Protein AF-A0A444ZIU8-F1 (afdb_monomer)

pLDDT: mean 75.97, std 24.03, range [26.02, 98.62]

Nearest PDB structures (foldseek):
  7ocp-assembly1_A  TM=2.274E-01  e=8.149E+00  Acinetobacter baumannii ATCC 19606 = CIP 70.34 = JCM 6841

Foldseek 3Di:
DDDDDDDDDPDDDDDDDDDDDDDDDDDDDPPPPPPPCVPQAEEEEDPDDCCQPLVLLQLQCVLVVHDDDPDSVPRDDDDDQQCPLVVVVVLLPDDVVRCVPPSHDYDPDCVSHQAYEYSGPQQSNVSRDQPSPDDDDDPRRDSLVSLVVSLVVLCPDPVCVVVQQQRYEDEPADLRRSVNPLVSNLNYAYAYCDCPNPDPSSDDPVRYHRDHGPVVDDPDPDDPPPPPDPDDDDDDDDPDDPDPDDDDPDDDD

InterPro domains:
  IPR004263 Exostosin-like [PTHR11062] (38-244)
  IPR040911 Exostosin, GT47 domain [PF03016] (39-242)

Mean predicted aligned error: 13.85 Å

Structure (mmCIF, N/CA/C/O backbone):
data_AF-A0A444ZIU8-F1
#
_entry.id   AF-A0A444ZIU8-F1
#
loop_
_atom_site.group_PDB
_atom_site.id
_atom_site.type_symbol
_atom_site.label_atom_id
_atom_site.label_alt_id
_atom_site.label_comp_id
_atom_site.label_asym_id
_atom_site.label_entity_id
_atom_site.label_seq_id
_atom_site.pdbx_PDB_ins_code
_atom_site.Cartn_x
_atom_site.Cartn_y
_atom_site.Cartn_z
_atom_site.occupancy
_atom_site.B_iso_or_equiv
_atom_site.auth_seq_id
_atom_site.auth_comp_id
_atom_site.auth_asym_id
_atom_site.auth_atom_id
_atom_site.pdbx_PDB_model_num
ATOM 1 N N . MET A 1 1 ? 34.656 -10.377 -18.517 1.00 26.02 1 MET A N 1
ATOM 2 C CA . MET A 1 1 ? 33.852 -11.591 -18.282 1.00 26.02 1 MET A CA 1
ATOM 3 C C . MET A 1 1 ? 33.003 -11.319 -17.054 1.00 26.02 1 MET A C 1
ATOM 5 O O . MET A 1 1 ? 33.577 -11.304 -15.974 1.00 26.02 1 MET A O 1
ATOM 9 N N . PRO A 1 2 ? 31.718 -10.965 -17.190 1.00 30.73 2 PRO A N 1
ATOM 10 C CA . PRO A 1 2 ? 30.805 -10.973 -16.061 1.00 30.73 2 PRO A CA 1
ATOM 11 C C . PRO A 1 2 ? 30.100 -12.334 -15.994 1.00 30.73 2 PRO A C 1
ATOM 13 O O . PRO A 1 2 ? 29.699 -12.886 -17.018 1.00 30.73 2 PRO A O 1
ATOM 16 N N . GLU A 1 3 ? 30.028 -12.883 -14.788 1.00 29.64 3 GLU A N 1
ATOM 17 C CA . GLU A 1 3 ? 29.371 -14.149 -14.477 1.00 29.64 3 GLU A CA 1
ATOM 18 C C . GLU A 1 3 ? 27.852 -13.967 -14.552 1.00 29.64 3 GLU A C 1
ATOM 20 O O . GLU A 1 3 ? 27.293 -13.016 -14.006 1.00 29.64 3 GLU A O 1
ATOM 25 N N . SER A 1 4 ? 27.197 -14.865 -15.283 1.00 28.56 4 SER A N 1
ATOM 26 C CA . SER A 1 4 ? 25.746 -14.948 -15.411 1.00 28.56 4 SER A CA 1
ATOM 27 C C . SER A 1 4 ? 25.172 -15.801 -14.279 1.00 28.56 4 SER A C 1
ATOM 29 O O . SER A 1 4 ? 25.361 -17.020 -14.278 1.00 28.56 4 SER A O 1
ATOM 31 N N . GLU A 1 5 ? 24.451 -15.193 -13.339 1.00 31.00 5 GLU A N 1
ATOM 32 C CA . GLU A 1 5 ? 23.566 -15.943 -12.444 1.00 31.00 5 GLU A CA 1
ATOM 33 C C . GLU A 1 5 ? 22.359 -16.444 -13.251 1.00 31.00 5 GLU A C 1
ATOM 35 O O . GLU A 1 5 ? 21.717 -15.687 -13.982 1.00 31.00 5 GLU A O 1
ATOM 40 N N . SER A 1 6 ? 22.100 -17.748 -13.167 1.00 28.88 6 SER A N 1
ATOM 41 C CA . SER A 1 6 ? 20.959 -18.412 -13.797 1.00 28.88 6 SER A CA 1
ATOM 42 C C . SER A 1 6 ? 19.873 -18.625 -12.745 1.00 28.88 6 SER A C 1
ATOM 44 O O . SER A 1 6 ? 20.093 -19.307 -11.748 1.00 28.88 6 SER A O 1
ATOM 46 N N . ASP A 1 7 ? 18.709 -18.015 -12.972 1.00 35.31 7 ASP A N 1
ATOM 47 C CA . ASP A 1 7 ? 17.505 -18.203 -12.163 1.00 35.31 7 ASP A CA 1
ATOM 48 C C . ASP A 1 7 ? 16.751 -19.444 -12.676 1.00 35.31 7 ASP A C 1
ATOM 50 O O . ASP A 1 7 ? 15.988 -19.361 -13.640 1.00 35.31 7 ASP A O 1
ATOM 54 N N . ASP A 1 8 ? 16.964 -20.602 -12.050 1.00 30.58 8 ASP A N 1
ATOM 55 C CA . ASP A 1 8 ? 16.133 -21.792 -12.270 1.00 30.58 8 ASP A CA 1
ATOM 56 C C . ASP A 1 8 ? 14.966 -21.776 -11.268 1.00 30.58 8 ASP A C 1
ATOM 58 O O . ASP A 1 8 ? 15.136 -22.041 -10.077 1.00 30.58 8 ASP A O 1
ATOM 62 N N . ASN A 1 9 ? 13.778 -21.378 -11.735 1.00 42.97 9 ASN A N 1
ATOM 63 C CA . ASN A 1 9 ? 12.563 -21.252 -10.924 1.00 42.97 9 ASN A CA 1
ATOM 64 C C . ASN A 1 9 ? 11.508 -22.281 -11.354 1.00 42.97 9 ASN A C 1
ATOM 66 O O . ASN A 1 9 ? 10.416 -21.933 -11.804 1.00 42.97 9 ASN A O 1
ATOM 70 N N . SER A 1 10 ? 11.851 -23.562 -11.238 1.00 31.72 10 SER A N 1
ATOM 71 C CA . SER A 1 10 ? 10.955 -24.679 -11.534 1.00 31.72 10 SER A CA 1
ATOM 72 C C . SER A 1 10 ? 10.685 -25.506 -10.270 1.00 31.72 10 SER A C 1
ATOM 74 O O . SER A 1 10 ? 11.307 -26.536 -10.032 1.00 31.72 10 SER A O 1
ATOM 76 N N . GLY A 1 11 ? 9.749 -25.067 -9.413 1.00 31.70 11 GLY A N 1
ATOM 77 C CA . GLY A 1 11 ? 9.360 -25.923 -8.281 1.00 31.70 11 GLY A CA 1
ATOM 78 C C . GLY A 1 11 ? 8.483 -25.361 -7.166 1.00 31.70 11 GLY A C 1
ATOM 79 O O . GLY A 1 11 ? 8.639 -25.817 -6.039 1.00 31.70 11 GLY A O 1
ATOM 80 N N . PHE A 1 12 ? 7.576 -24.412 -7.412 1.00 35.22 12 PHE A N 1
ATOM 81 C CA . PHE A 1 12 ? 6.615 -24.001 -6.377 1.00 35.22 12 PHE A CA 1
ATOM 82 C C . PHE A 1 12 ? 5.176 -24.058 -6.899 1.00 35.22 12 PHE A C 1
ATOM 84 O O . PHE A 1 12 ? 4.697 -23.126 -7.537 1.00 35.22 12 PHE A O 1
ATOM 91 N N . ASP A 1 13 ? 4.500 -25.170 -6.608 1.00 31.38 13 ASP A N 1
ATOM 92 C CA . ASP A 1 13 ? 3.043 -25.304 -6.665 1.00 31.38 13 ASP A CA 1
ATOM 93 C C . ASP A 1 13 ? 2.516 -25.286 -5.222 1.00 31.38 13 ASP A C 1
ATOM 95 O O . ASP A 1 13 ? 2.975 -26.054 -4.377 1.00 31.38 13 ASP A O 1
ATOM 99 N N . MET A 1 14 ? 1.604 -24.362 -4.917 1.00 39.97 14 MET A N 1
ATOM 100 C CA . MET A 1 14 ? 1.000 -24.214 -3.591 1.00 39.97 14 MET A CA 1
ATOM 101 C C . MET A 1 14 ? -0.515 -24.063 -3.735 1.00 39.97 14 MET A C 1
ATOM 103 O O . MET A 1 14 ? -1.098 -23.011 -3.480 1.00 39.97 14 MET A O 1
ATOM 107 N N . THR A 1 15 ? -1.162 -25.140 -4.164 1.00 29.14 15 THR A N 1
ATOM 108 C CA . THR A 1 15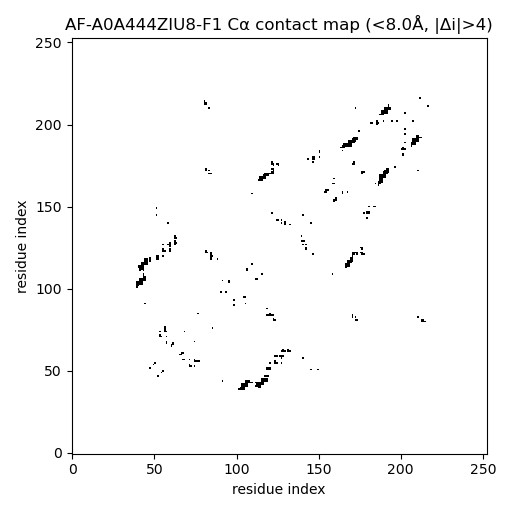 ? -2.612 -25.306 -4.060 1.00 29.14 15 THR A CA 1
ATOM 109 C C . THR A 1 15 ? -2.956 -25.889 -2.683 1.00 29.14 15 THR A C 1
ATOM 111 O O . THR A 1 15 ? -2.635 -27.032 -2.374 1.00 29.14 15 THR A O 1
ATOM 114 N N . VAL A 1 16 ? -3.600 -25.096 -1.819 1.00 35.09 16 VAL A N 1
ATOM 115 C CA . VAL A 1 16 ? -4.087 -25.528 -0.492 1.00 35.09 16 VAL A CA 1
ATOM 116 C C . VAL A 1 16 ? -5.612 -25.469 -0.448 1.00 35.09 16 VAL A C 1
ATOM 118 O O . VAL A 1 16 ? -6.205 -24.401 -0.590 1.00 35.09 16 VAL A O 1
ATOM 121 N N . ASN A 1 17 ? -6.237 -26.631 -0.244 1.00 26.39 17 ASN A N 1
ATOM 122 C CA . ASN A 1 17 ? -7.681 -26.794 -0.078 1.00 26.39 17 ASN A CA 1
ATOM 123 C C . ASN A 1 17 ? -8.044 -26.805 1.412 1.00 26.39 17 ASN A C 1
ATOM 125 O O . ASN A 1 17 ? -7.602 -27.683 2.152 1.00 26.39 17 ASN A O 1
ATOM 129 N N . PHE A 1 18 ? -8.903 -25.878 1.834 1.00 30.69 18 PHE A N 1
ATOM 130 C CA . PHE A 1 18 ? -9.521 -25.884 3.159 1.00 30.69 18 PHE A CA 1
ATOM 131 C C . PHE A 1 18 ? -10.947 -26.417 3.048 1.00 30.69 18 PHE A C 1
ATOM 133 O O . PHE A 1 18 ? -11.861 -25.692 2.667 1.00 30.69 18 PHE A O 1
ATOM 140 N N . ALA A 1 19 ? -11.150 -27.687 3.392 1.00 27.73 19 ALA A N 1
ATOM 141 C CA . ALA A 1 19 ? -12.490 -28.227 3.566 1.00 27.73 19 ALA A CA 1
ATOM 142 C C . ALA A 1 19 ? -12.584 -29.073 4.839 1.00 27.73 19 ALA A C 1
ATOM 144 O O . ALA A 1 19 ? -12.036 -30.166 4.915 1.00 27.73 19 ALA A O 1
ATOM 145 N N . SER A 1 20 ? -13.387 -28.545 5.768 1.00 31.62 20 SER A N 1
ATOM 146 C CA . SER A 1 20 ? -14.225 -29.259 6.737 1.00 31.62 20 SER A CA 1
ATOM 147 C C . SER A 1 20 ? -13.557 -30.043 7.874 1.00 31.62 20 SER A C 1
ATOM 149 O O . SER A 1 20 ? -13.028 -31.132 7.678 1.00 31.62 20 SER A O 1
ATOM 151 N N . ALA A 1 21 ? -13.786 -29.573 9.103 1.00 30.11 21 ALA A N 1
ATOM 152 C CA . ALA A 1 21 ? -14.198 -30.457 10.193 1.00 30.11 21 ALA A CA 1
ATOM 153 C C . ALA A 1 21 ? -14.987 -29.655 11.241 1.00 30.11 21 ALA A C 1
ATOM 155 O O . ALA A 1 21 ? -14.427 -28.853 11.985 1.00 30.11 21 ALA A O 1
ATOM 156 N N . SER A 1 22 ? -16.299 -29.870 11.295 1.00 38.00 22 SER A N 1
ATOM 157 C CA . SER A 1 22 ? -17.173 -29.419 12.377 1.00 38.00 22 SER A CA 1
ATOM 158 C C . SER A 1 22 ? -17.664 -30.636 13.163 1.00 38.00 22 SER A C 1
ATOM 160 O O . SER A 1 22 ? -18.273 -31.522 12.574 1.00 38.00 22 SER A O 1
ATOM 162 N N . GLN A 1 23 ? -17.416 -30.676 14.481 1.00 40.06 23 GLN A N 1
ATOM 163 C CA . GLN A 1 23 ? -18.309 -31.285 15.485 1.00 40.06 23 GLN A CA 1
ATOM 164 C C . GLN A 1 23 ? -17.853 -30.980 16.935 1.00 40.06 23 GLN A C 1
ATOM 166 O O . GLN A 1 23 ? -16.652 -30.826 17.162 1.00 40.06 23 GLN A O 1
ATOM 171 N N . PRO A 1 24 ? -18.782 -30.857 17.913 1.00 39.34 24 PRO A N 1
ATOM 172 C CA . PRO A 1 24 ? -18.505 -30.273 19.228 1.00 39.34 24 PRO A CA 1
ATOM 173 C C . PRO A 1 24 ? -18.320 -31.323 20.337 1.00 39.34 24 PRO A C 1
ATOM 175 O O . PRO A 1 24 ? -18.904 -32.404 20.283 1.00 39.34 24 PRO A O 1
ATOM 178 N N . CYS A 1 25 ? -17.576 -30.970 21.390 1.00 29.27 25 CYS A N 1
ATOM 179 C CA . CYS A 1 25 ? -17.522 -31.725 22.644 1.00 29.27 25 CYS A CA 1
ATOM 180 C C . CYS A 1 25 ? -17.736 -30.776 23.836 1.00 29.27 25 CYS A C 1
ATOM 182 O O . CYS A 1 25 ? -17.238 -29.650 23.835 1.00 29.27 25 CYS A O 1
ATOM 184 N N . SER A 1 26 ? -18.535 -31.224 24.803 1.00 41.50 26 SER A N 1
ATOM 185 C CA . SER A 1 26 ? -19.101 -30.464 25.920 1.00 41.50 26 SER A CA 1
ATOM 186 C C . SER A 1 26 ? -18.284 -30.557 27.220 1.00 41.50 26 SER A C 1
ATOM 188 O O . SER A 1 26 ? -17.600 -31.548 27.457 1.00 41.50 26 SER A O 1
ATOM 190 N N . ASP A 1 27 ? -18.485 -29.536 28.066 1.00 35.00 27 ASP A N 1
ATOM 191 C CA . ASP A 1 27 ? -18.199 -29.405 29.512 1.00 35.00 27 ASP A CA 1
ATOM 192 C C . ASP A 1 27 ? -16.929 -28.650 29.987 1.00 35.00 27 ASP A C 1
ATOM 194 O O . ASP A 1 27 ? -15.915 -29.205 30.394 1.00 35.00 27 ASP A O 1
ATOM 198 N N . ALA A 1 28 ? -17.101 -27.318 30.010 1.00 40.25 28 ALA A N 1
ATOM 199 C CA . ALA A 1 28 ? -16.932 -26.385 31.138 1.00 40.25 28 ALA A CA 1
ATOM 200 C C . ALA A 1 28 ? -15.560 -26.179 31.825 1.00 40.25 28 ALA A C 1
ATOM 202 O O . ALA A 1 28 ? -15.287 -26.680 32.914 1.00 40.25 28 ALA A O 1
ATOM 203 N N . ALA A 1 29 ? -14.835 -25.173 31.328 1.00 34.19 29 ALA A N 1
ATOM 204 C CA . ALA A 1 29 ? -14.357 -24.074 32.167 1.00 34.19 29 ALA A CA 1
ATOM 205 C C . ALA A 1 29 ? -14.799 -22.769 31.494 1.00 34.19 29 ALA A C 1
ATOM 207 O O . ALA A 1 29 ? -14.522 -22.570 30.314 1.00 34.19 29 ALA A O 1
ATOM 208 N N . ALA A 1 30 ? -15.526 -21.914 32.216 1.00 38.22 30 ALA A N 1
ATOM 209 C CA . ALA A 1 30 ? -16.029 -20.638 31.714 1.00 38.22 30 ALA A CA 1
ATOM 210 C C . ALA A 1 30 ? -14.872 -19.647 31.479 1.00 38.22 30 ALA A C 1
ATOM 212 O O . ALA A 1 30 ? -14.670 -18.693 32.224 1.00 38.22 30 ALA A O 1
ATOM 213 N N . ILE A 1 31 ? -14.103 -19.876 30.417 1.00 38.06 31 ILE A N 1
ATOM 214 C CA . ILE A 1 31 ? -13.587 -18.784 29.602 1.00 38.06 31 ILE A CA 1
ATOM 215 C C . ILE A 1 31 ? -14.848 -18.086 29.121 1.00 38.06 31 ILE A C 1
ATOM 217 O O . ILE A 1 31 ? -15.742 -18.766 28.621 1.00 38.06 31 ILE A O 1
ATOM 221 N N . ALA A 1 32 ? -14.966 -16.777 29.342 1.00 36.09 32 ALA A N 1
ATOM 222 C CA . ALA A 1 32 ? -16.024 -16.002 28.723 1.00 36.09 32 ALA A CA 1
ATOM 223 C C . ALA A 1 32 ? -15.987 -16.328 27.228 1.00 36.09 32 ALA A C 1
ATOM 225 O O . ALA A 1 32 ? -15.102 -15.870 26.504 1.00 36.09 32 ALA A O 1
ATOM 226 N N . THR A 1 33 ? -16.901 -17.191 26.794 1.00 34.78 33 THR A N 1
ATOM 227 C CA . THR A 1 33 ? -17.230 -17.368 25.400 1.00 34.78 33 THR A CA 1
ATOM 228 C C . THR A 1 33 ? -17.843 -16.034 25.055 1.00 34.78 33 THR A C 1
ATOM 230 O O . THR A 1 33 ? -19.033 -15.799 25.256 1.00 34.78 33 THR A O 1
ATOM 233 N N . ALA A 1 34 ? -16.996 -15.105 24.617 1.00 38.19 34 ALA A N 1
ATOM 234 C CA . ALA A 1 34 ? -17.458 -14.177 23.625 1.00 38.19 34 ALA A CA 1
ATOM 235 C C . ALA A 1 34 ? -18.131 -15.078 22.592 1.00 38.19 34 ALA A C 1
ATOM 237 O O . ALA A 1 34 ? -17.467 -15.919 21.982 1.00 38.19 34 ALA A O 1
ATOM 238 N N . ASP A 1 35 ? -19.451 -14.970 22.478 1.00 42.03 35 ASP A N 1
ATOM 239 C CA . ASP A 1 35 ? -20.148 -15.307 21.250 1.00 42.03 35 ASP A CA 1
ATOM 240 C C . ASP A 1 35 ? -19.547 -14.393 20.183 1.00 42.03 35 ASP A C 1
ATOM 242 O O . ASP A 1 35 ? -20.103 -13.374 19.790 1.00 42.03 35 ASP A O 1
ATOM 246 N N . SER A 1 36 ? -18.325 -14.700 19.766 1.00 44.84 36 SER A N 1
ATOM 247 C CA . SER A 1 36 ? -17.748 -14.134 18.585 1.00 44.84 36 SER A CA 1
ATOM 248 C C . SER A 1 36 ? -18.183 -15.078 17.480 1.00 44.84 36 SER A C 1
ATOM 250 O O . SER A 1 36 ? -17.402 -15.866 16.949 1.00 44.84 36 SER A O 1
ATOM 252 N N . SER A 1 37 ? -19.411 -14.882 17.012 1.00 45.28 37 SER A N 1
ATOM 253 C CA . SER A 1 37 ? -19.484 -14.576 15.591 1.00 45.28 37 SER A CA 1
ATOM 254 C C . SER A 1 37 ? -18.560 -13.369 15.378 1.00 45.28 37 SER A C 1
ATOM 256 O O . SER A 1 37 ? -19.017 -12.229 15.421 1.00 45.28 37 SER A O 1
ATOM 258 N N . SER A 1 38 ? -17.236 -13.582 15.319 1.00 56.69 38 SER A N 1
ATOM 259 C CA . SER A 1 38 ? -16.305 -12.516 14.986 1.00 56.69 38 SER A CA 1
ATOM 260 C C . SER A 1 38 ? -16.640 -12.220 13.541 1.00 56.69 38 SER A C 1
ATOM 262 O O . SER A 1 38 ? -16.236 -12.962 12.644 1.00 56.69 38 SER A O 1
ATOM 264 N N . SER A 1 39 ? -17.511 -11.238 13.329 1.00 79.25 39 SER A N 1
ATOM 265 C CA . SER A 1 39 ? -17.833 -10.775 11.996 1.00 79.25 39 SER A CA 1
ATOM 266 C C . SER A 1 39 ? -16.503 -10.444 11.340 1.00 79.25 39 SER A C 1
ATOM 268 O O . SER A 1 39 ? -15.707 -9.700 11.917 1.00 79.25 39 SER A O 1
ATOM 270 N N . ALA A 1 40 ? -16.229 -11.077 10.202 1.00 89.50 40 ALA A N 1
ATOM 271 C CA . ALA A 1 40 ? -15.030 -10.797 9.436 1.00 89.50 40 ALA A CA 1
ATOM 272 C C . ALA A 1 40 ? -14.936 -9.284 9.200 1.00 89.50 40 ALA A C 1
ATOM 274 O O . ALA A 1 40 ? -15.949 -8.636 8.923 1.00 89.50 40 ALA A O 1
ATOM 275 N N . ILE A 1 41 ? -13.733 -8.728 9.354 1.00 94.38 41 ILE A N 1
ATOM 276 C CA . ILE A 1 41 ? -13.529 -7.281 9.244 1.00 94.38 41 ILE A CA 1
ATOM 277 C C . ILE A 1 41 ? -13.864 -6.861 7.816 1.00 94.38 41 ILE A C 1
ATOM 279 O O . ILE A 1 41 ? -13.362 -7.456 6.856 1.00 94.38 41 ILE A O 1
ATOM 283 N N . LYS A 1 42 ? -14.697 -5.831 7.670 1.00 97.12 42 LYS A N 1
ATOM 284 C CA . LYS A 1 42 ? -15.069 -5.289 6.363 1.00 97.12 42 LYS A CA 1
ATOM 285 C C . LYS A 1 42 ? -13.959 -4.397 5.826 1.00 97.12 42 LYS A C 1
ATOM 287 O O . LYS A 1 42 ? -13.669 -3.337 6.380 1.00 97.12 42 LYS A O 1
ATOM 292 N N . VAL A 1 43 ? -13.347 -4.806 4.723 1.00 97.94 43 VAL A N 1
ATOM 293 C CA . VAL A 1 43 ? -12.240 -4.078 4.099 1.00 97.94 43 VAL A CA 1
ATOM 294 C C . VAL A 1 43 ? -12.635 -3.638 2.701 1.00 97.94 43 VAL A C 1
ATOM 296 O O . VAL A 1 43 ? -12.957 -4.467 1.851 1.00 97.94 43 VAL A O 1
ATOM 299 N N . TYR A 1 44 ? -12.558 -2.339 2.436 1.00 98.44 44 TYR A N 1
ATOM 300 C CA . TYR A 1 44 ? -12.628 -1.820 1.076 1.00 98.44 44 TYR A CA 1
ATOM 301 C C . TYR A 1 44 ? -11.224 -1.780 0.484 1.00 98.44 44 TYR A C 1
ATOM 303 O O . TYR A 1 44 ? -10.308 -1.217 1.079 1.00 98.44 44 TYR A O 1
ATOM 311 N N . MET A 1 45 ? -11.035 -2.374 -0.689 1.00 98.31 45 MET A N 1
ATOM 312 C CA . MET A 1 45 ? -9.790 -2.229 -1.441 1.00 98.31 45 MET A CA 1
ATOM 313 C C . MET A 1 45 ? -9.970 -1.123 -2.470 1.00 98.31 45 MET A C 1
ATOM 315 O O . MET A 1 45 ? -10.890 -1.197 -3.280 1.00 98.31 45 MET A O 1
ATOM 319 N N . TYR A 1 46 ? -9.088 -0.125 -2.463 1.00 98.25 46 TYR A N 1
ATOM 320 C CA . TYR A 1 46 ? -9.153 0.934 -3.464 1.00 98.25 46 TYR A CA 1
ATOM 321 C C . TYR A 1 46 ? -8.945 0.408 -4.883 1.00 98.25 46 TYR A C 1
ATOM 323 O O . TYR A 1 46 ? -7.981 -0.310 -5.157 1.00 98.25 46 TYR A O 1
ATOM 331 N N . ASP A 1 47 ? -9.773 0.901 -5.799 1.00 95.88 47 ASP A N 1
ATOM 332 C CA . ASP A 1 47 ? -9.546 0.821 -7.240 1.00 95.88 47 ASP A CA 1
ATOM 333 C C . ASP A 1 47 ? -8.499 1.869 -7.652 1.00 95.88 47 ASP A C 1
ATOM 335 O O . ASP A 1 47 ? -8.801 2.913 -8.234 1.00 95.88 47 ASP A O 1
ATOM 339 N N . LEU A 1 48 ? -7.245 1.619 -7.268 1.00 96.81 48 LEU A N 1
ATOM 340 C CA . LEU A 1 48 ? -6.122 2.487 -7.610 1.00 96.81 48 LEU A CA 1
ATOM 341 C C . LEU A 1 48 ? -5.897 2.529 -9.131 1.00 96.81 48 LEU A C 1
ATOM 343 O O . LEU A 1 48 ? -6.053 1.506 -9.805 1.00 96.81 48 LEU A O 1
ATOM 347 N N . PRO A 1 49 ? -5.424 3.664 -9.682 1.00 97.06 49 PRO A N 1
ATOM 348 C CA . PRO A 1 49 ? -4.899 3.705 -11.039 1.00 97.06 49 PRO A CA 1
ATOM 349 C C . PRO A 1 49 ? -3.888 2.580 -11.289 1.00 97.06 49 PRO A C 1
ATOM 351 O O . PRO A 1 49 ? -2.993 2.341 -10.476 1.00 97.06 49 PRO A O 1
ATOM 354 N N . ILE A 1 50 ? -3.994 1.917 -12.446 1.00 95.00 50 ILE A N 1
ATOM 355 C CA . ILE A 1 50 ? -3.217 0.704 -12.762 1.00 95.00 50 ILE A CA 1
ATOM 356 C C . ILE A 1 50 ? -1.697 0.899 -12.646 1.00 95.00 50 ILE A C 1
ATOM 358 O O . ILE A 1 50 ? -0.970 -0.063 -12.402 1.00 95.00 50 ILE A O 1
ATOM 362 N N . ARG A 1 51 ? -1.216 2.148 -12.747 1.00 95.00 51 ARG A N 1
ATOM 363 C CA . ARG A 1 51 ? 0.192 2.522 -12.543 1.00 95.00 51 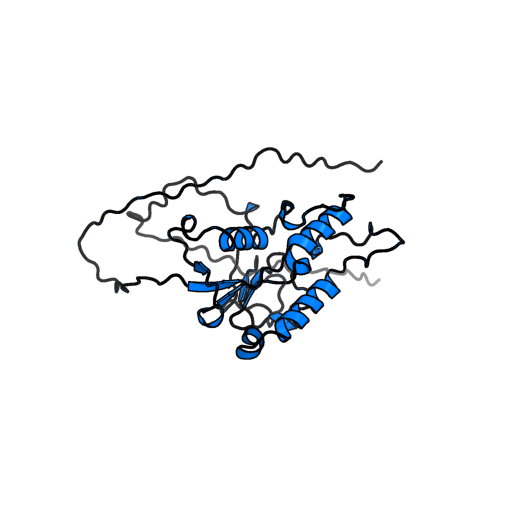ARG A CA 1
ATOM 364 C C . ARG A 1 51 ? 0.758 2.120 -11.175 1.00 95.00 51 ARG A C 1
ATOM 366 O O . ARG A 1 51 ? 1.964 1.951 -11.073 1.00 95.00 51 ARG A O 1
ATOM 373 N N . PHE A 1 52 ? -0.085 1.935 -10.157 1.00 97.25 52 PHE A N 1
ATOM 374 C CA . PHE A 1 52 ? 0.323 1.564 -8.794 1.00 97.25 52 PHE A CA 1
ATOM 375 C C . PHE A 1 52 ? 0.338 0.043 -8.542 1.00 97.25 52 PHE A C 1
ATOM 377 O O . PHE A 1 52 ? 0.860 -0.407 -7.523 1.00 97.25 52 PHE A O 1
ATOM 384 N N . THR A 1 53 ? -0.210 -0.753 -9.465 1.00 96.62 53 THR A N 1
ATOM 385 C CA . THR A 1 53 ? -0.235 -2.224 -9.399 1.00 96.62 53 THR A CA 1
ATOM 386 C C . THR A 1 53 ? 0.473 -2.820 -10.615 1.00 96.62 53 THR A C 1
ATOM 388 O O . THR A 1 53 ? 1.701 -2.848 -10.685 1.00 96.62 53 THR A O 1
ATOM 391 N N . TYR A 1 54 ? -0.280 -3.261 -11.623 1.00 95.75 54 TYR A N 1
ATOM 392 C CA . TYR A 1 54 ? 0.248 -3.909 -12.820 1.00 95.75 54 TYR A CA 1
ATOM 393 C C . TYR A 1 54 ? 1.182 -3.008 -13.636 1.00 95.75 54 TYR A C 1
ATOM 395 O O . TYR A 1 54 ? 2.083 -3.515 -14.298 1.00 95.75 54 TYR A O 1
ATOM 403 N N . GLY A 1 55 ? 1.037 -1.684 -13.550 1.00 94.56 55 GLY A N 1
ATOM 404 C CA . GLY A 1 55 ? 1.988 -0.743 -14.142 1.00 94.56 55 GLY A CA 1
ATOM 405 C C . GLY A 1 55 ? 3.388 -0.843 -13.530 1.00 94.56 55 GLY A C 1
ATOM 406 O O . GLY A 1 55 ? 4.370 -0.760 -14.261 1.00 94.56 55 GLY A O 1
ATOM 407 N N . VAL A 1 56 ? 3.498 -1.134 -12.228 1.00 94.88 56 VAL A N 1
ATOM 408 C CA . VAL A 1 56 ? 4.788 -1.410 -11.574 1.00 94.88 56 VAL A CA 1
ATOM 409 C C . VAL A 1 56 ? 5.384 -2.723 -12.089 1.00 94.88 56 VAL A C 1
ATOM 411 O O . VAL A 1 56 ? 6.583 -2.798 -12.358 1.00 94.88 56 VAL A O 1
ATOM 414 N N . ILE A 1 57 ? 4.552 -3.752 -12.300 1.00 94.69 57 ILE A N 1
ATOM 415 C CA . ILE A 1 57 ? 4.995 -5.025 -12.895 1.00 94.69 57 ILE A CA 1
ATOM 416 C C . ILE A 1 57 ? 5.518 -4.799 -14.320 1.00 94.69 57 ILE A C 1
ATOM 418 O O . ILE A 1 57 ? 6.593 -5.292 -14.668 1.00 94.69 57 ILE A O 1
ATOM 422 N N . ALA A 1 58 ? 4.797 -4.024 -15.131 1.00 92.81 58 ALA A N 1
ATOM 423 C CA . ALA A 1 58 ? 5.207 -3.685 -16.489 1.00 92.81 58 ALA A CA 1
ATOM 424 C C . ALA A 1 58 ? 6.516 -2.888 -16.507 1.00 92.81 58 ALA A C 1
ATOM 426 O O . ALA A 1 58 ? 7.437 -3.255 -17.233 1.00 92.81 58 ALA A O 1
ATOM 427 N N . ALA A 1 59 ? 6.644 -1.869 -15.651 1.00 91.75 59 ALA A N 1
ATOM 428 C CA . ALA A 1 59 ? 7.871 -1.091 -15.512 1.00 91.75 59 ALA A CA 1
ATOM 429 C C . ALA A 1 59 ? 9.056 -1.974 -15.092 1.00 91.75 59 ALA A C 1
ATOM 431 O O . ALA A 1 59 ? 10.150 -1.872 -15.653 1.00 91.75 59 ALA A O 1
ATOM 432 N N . ARG A 1 60 ? 8.838 -2.913 -14.159 1.00 91.31 60 ARG A N 1
ATOM 433 C CA . ARG A 1 60 ? 9.864 -3.880 -13.760 1.00 91.31 60 ARG A CA 1
ATOM 434 C C . ARG A 1 60 ? 10.267 -4.786 -14.920 1.00 91.31 60 ARG A C 1
ATOM 436 O O . ARG A 1 60 ? 11.465 -4.983 -15.120 1.00 91.31 60 ARG A O 1
ATOM 443 N N . SER A 1 61 ? 9.298 -5.314 -15.666 1.00 90.19 61 SER A N 1
ATOM 444 C CA . SER A 1 61 ? 9.534 -6.146 -16.852 1.00 90.19 61 SER A CA 1
ATOM 445 C C . SER A 1 61 ? 10.365 -5.394 -17.895 1.00 90.19 61 SER A C 1
ATOM 447 O O . SER A 1 61 ? 11.437 -5.861 -18.285 1.00 90.19 61 SER A O 1
ATOM 449 N N . ALA A 1 62 ? 9.944 -4.178 -18.251 1.00 89.00 62 ALA A N 1
ATOM 450 C CA . ALA A 1 62 ? 10.636 -3.313 -19.201 1.00 89.00 62 ALA A CA 1
ATOM 451 C C . ALA A 1 62 ? 12.076 -3.005 -18.759 1.00 89.00 62 ALA A C 1
ATOM 453 O O . ALA A 1 62 ? 13.006 -3.114 -19.554 1.00 89.00 62 ALA A O 1
ATOM 454 N N . SER A 1 63 ? 12.300 -2.744 -17.462 1.00 87.50 63 SER A N 1
ATOM 455 C CA . SER A 1 63 ? 13.645 -2.502 -16.909 1.00 87.50 63 SER A CA 1
ATOM 456 C C . SER A 1 63 ? 14.609 -3.694 -17.024 1.00 87.50 63 SER A C 1
ATOM 458 O O . SER A 1 63 ? 15.808 -3.537 -16.806 1.00 87.50 63 SER A O 1
ATOM 460 N N . ARG A 1 64 ? 14.096 -4.892 -17.340 1.00 87.31 64 ARG A N 1
ATOM 461 C CA . ARG A 1 64 ? 14.872 -6.119 -17.586 1.00 87.31 64 ARG A CA 1
ATOM 462 C C . ARG A 1 64 ? 14.903 -6.517 -19.069 1.00 87.31 64 ARG A C 1
ATOM 464 O O . ARG A 1 64 ? 15.272 -7.647 -19.374 1.00 87.31 64 ARG A O 1
ATOM 471 N N . GLY A 1 65 ? 14.500 -5.626 -19.978 1.00 84.56 65 GLY A N 1
ATOM 472 C CA . GLY A 1 65 ? 14.419 -5.907 -21.415 1.00 84.56 65 GLY A CA 1
ATOM 473 C C . GLY A 1 65 ? 13.160 -6.671 -21.840 1.00 84.56 65 GLY A C 1
ATOM 474 O O . GLY A 1 65 ? 13.128 -7.228 -22.935 1.00 84.56 65 GLY A O 1
ATOM 475 N N . GLY A 1 66 ? 12.132 -6.728 -20.987 1.00 82.94 66 GLY A N 1
ATOM 476 C CA . GLY A 1 66 ? 10.817 -7.250 -21.353 1.00 82.94 66 GLY A CA 1
ATOM 477 C C . GLY A 1 66 ? 10.093 -6.336 -22.347 1.00 82.94 66 GLY A C 1
ATOM 478 O O . GLY A 1 66 ? 10.265 -5.119 -22.321 1.00 82.94 66 GLY A O 1
ATOM 479 N N . GLY A 1 67 ? 9.283 -6.924 -23.230 1.00 77.75 67 GLY A N 1
ATOM 480 C CA . GLY A 1 67 ? 8.480 -6.174 -24.201 1.00 77.75 67 GLY A CA 1
ATOM 481 C C . GLY A 1 67 ? 7.244 -5.506 -23.590 1.00 77.75 67 GLY A C 1
ATOM 482 O O . GLY A 1 67 ? 6.863 -5.787 -22.451 1.00 77.75 67 GLY A O 1
ATOM 483 N N . THR A 1 68 ? 6.588 -4.653 -24.378 1.00 77.56 68 THR A N 1
ATOM 484 C CA . THR A 1 68 ? 5.315 -4.024 -24.008 1.00 77.56 68 THR A CA 1
ATOM 485 C C . THR A 1 68 ? 4.189 -5.063 -24.052 1.00 77.56 68 THR A C 1
ATOM 487 O O . THR A 1 68 ? 3.937 -5.636 -25.113 1.00 77.56 68 THR A O 1
ATOM 490 N N . PRO A 1 69 ? 3.510 -5.341 -22.931 1.00 80.38 69 PRO A N 1
ATOM 491 C CA . PRO A 1 69 ? 2.420 -6.309 -22.904 1.00 80.38 69 PRO A CA 1
ATOM 492 C C . PRO A 1 69 ? 1.156 -5.740 -23.562 1.00 80.38 69 PRO A C 1
ATOM 494 O O . PRO A 1 69 ? 0.827 -4.572 -23.373 1.00 80.38 69 PRO A O 1
ATOM 497 N N . GLU A 1 70 ? 0.404 -6.583 -24.275 1.00 82.00 70 GLU A N 1
ATOM 498 C CA . GLU A 1 70 ? -0.906 -6.208 -24.838 1.00 82.00 70 GLU A CA 1
ATOM 499 C C . GLU A 1 70 ? -1.959 -5.976 -23.744 1.00 82.00 70 GLU A C 1
ATOM 501 O O . GLU A 1 70 ? -2.822 -5.109 -23.869 1.00 82.00 70 GLU A O 1
ATOM 506 N N . ASN A 1 71 ? -1.874 -6.744 -22.652 1.00 89.31 71 ASN A N 1
ATOM 507 C CA . ASN A 1 71 ? -2.742 -6.619 -21.491 1.00 89.31 71 ASN A CA 1
ATOM 508 C C . ASN A 1 71 ? -1.906 -6.590 -20.202 1.00 89.31 71 ASN A C 1
ATOM 510 O O . ASN A 1 71 ? -1.172 -7.525 -19.885 1.00 89.31 71 ASN A O 1
ATOM 514 N N . LEU A 1 72 ? -2.030 -5.505 -19.439 1.00 87.12 72 LEU A N 1
ATOM 515 C CA . LEU A 1 72 ? -1.301 -5.330 -18.184 1.00 87.12 72 LEU A CA 1
ATOM 516 C C . LEU A 1 72 ? -1.776 -6.294 -17.090 1.00 87.12 72 LEU A C 1
ATOM 518 O O . LEU A 1 72 ? -0.957 -6.758 -16.302 1.00 87.12 72 LEU A O 1
ATOM 522 N N . THR A 1 73 ? -3.067 -6.635 -17.042 1.00 88.06 73 THR A N 1
ATOM 523 C CA . THR A 1 73 ? -3.622 -7.467 -15.961 1.00 88.06 73 THR A CA 1
ATOM 524 C C . THR A 1 73 ? -3.289 -8.951 -16.107 1.00 88.06 73 THR A C 1
ATOM 526 O O . THR A 1 73 ? -3.443 -9.704 -15.148 1.00 88.06 73 THR A O 1
ATOM 529 N N . SER A 1 74 ? -2.777 -9.375 -17.269 1.00 87.56 74 SER A N 1
ATOM 530 C CA . SER A 1 74 ? -2.245 -10.729 -17.469 1.00 87.56 74 SER A CA 1
ATOM 531 C C . SER A 1 74 ? -0.798 -10.896 -17.004 1.00 87.56 74 SER A C 1
ATOM 533 O O . SER A 1 74 ? -0.266 -12.004 -17.060 1.00 87.56 74 SER A O 1
ATOM 535 N N . LEU A 1 75 ? -0.128 -9.820 -16.578 1.00 88.31 75 LEU A N 1
ATOM 536 C CA . LEU A 1 75 ? 1.238 -9.916 -16.077 1.00 88.31 75 LEU A CA 1
ATOM 537 C C . LEU A 1 75 ? 1.279 -10.659 -14.740 1.00 88.31 75 LEU A C 1
ATOM 539 O O . LEU A 1 75 ? 0.515 -10.366 -13.820 1.00 88.31 75 LEU A O 1
ATOM 543 N N . SER A 1 76 ? 2.239 -11.574 -14.613 1.00 88.06 76 SER A N 1
ATOM 544 C CA . SER A 1 76 ? 2.553 -12.196 -13.331 1.00 88.06 76 SER A CA 1
ATOM 545 C C . SER A 1 76 ? 3.467 -11.292 -12.520 1.00 88.06 76 SER A C 1
ATOM 547 O O . SER A 1 76 ? 4.463 -10.769 -13.026 1.00 88.06 76 SER A O 1
ATOM 549 N N . TYR A 1 77 ? 3.172 -11.172 -11.231 1.00 90.12 77 TYR A N 1
ATOM 550 C CA . TYR A 1 77 ? 4.065 -10.517 -10.293 1.00 90.12 77 TYR A CA 1
ATOM 551 C C . TYR A 1 77 ? 5.390 -11.300 -10.197 1.00 90.12 77 TYR A C 1
ATOM 553 O O . TYR A 1 77 ? 5.363 -12.521 -10.007 1.00 90.12 77 TYR A O 1
ATOM 561 N N . PRO A 1 78 ? 6.554 -10.646 -10.352 1.00 89.25 78 PRO A N 1
ATOM 562 C CA . PRO A 1 78 ? 7.840 -11.330 -10.333 1.00 89.25 78 PRO A CA 1
ATOM 563 C C . PRO A 1 78 ? 8.195 -11.784 -8.913 1.00 89.25 78 PRO A C 1
ATOM 565 O O . PRO A 1 78 ? 8.022 -11.046 -7.945 1.00 89.25 78 PRO A O 1
ATOM 568 N N . GLY A 1 79 ? 8.727 -12.998 -8.783 1.00 83.31 79 GLY A N 1
ATOM 569 C CA . GLY A 1 79 ? 9.099 -13.554 -7.483 1.00 83.31 79 GLY A CA 1
ATOM 570 C C . GLY A 1 79 ? 10.218 -12.764 -6.793 1.00 83.31 79 GLY A C 1
ATOM 571 O O . GLY A 1 79 ? 11.264 -12.523 -7.393 1.00 83.31 79 GLY A O 1
ATOM 572 N N . HIS A 1 80 ? 10.020 -12.379 -5.526 1.00 83.19 80 HIS A N 1
ATOM 573 C CA . HIS A 1 80 ? 11.067 -11.841 -4.645 1.00 83.19 80 HIS A CA 1
ATOM 574 C C . HIS A 1 80 ? 10.708 -12.027 -3.157 1.00 83.19 80 HIS A C 1
ATOM 576 O O . HIS A 1 80 ? 9.669 -12.569 -2.798 1.00 83.19 80 HIS A O 1
ATOM 582 N N . GLN A 1 81 ? 11.570 -11.582 -2.240 1.00 82.06 81 GLN A N 1
ATOM 583 C CA . GLN A 1 81 ? 11.417 -11.858 -0.802 1.00 82.06 81 GLN A CA 1
ATOM 584 C C . GLN A 1 81 ? 10.260 -11.110 -0.105 1.00 82.06 81 GLN A C 1
ATOM 586 O O . GLN A 1 81 ? 9.938 -11.441 1.037 1.00 82.06 81 GLN A O 1
ATOM 591 N N . HIS A 1 82 ? 9.635 -10.135 -0.775 1.00 85.75 82 HIS A N 1
ATOM 592 C CA . HIS A 1 82 ? 8.664 -9.185 -0.213 1.00 85.75 82 HIS A CA 1
ATOM 593 C C . HIS A 1 82 ? 7.327 -9.197 -0.978 1.00 85.75 82 HIS A C 1
ATOM 595 O O . HIS A 1 82 ? 6.741 -8.158 -1.244 1.00 85.75 82 HIS A O 1
ATOM 601 N N . MET A 1 83 ? 6.834 -10.382 -1.342 1.00 89.00 83 MET A N 1
ATOM 602 C CA . MET A 1 83 ? 5.608 -10.561 -2.144 1.00 89.00 83 MET A CA 1
ATOM 603 C C . MET A 1 83 ? 4.293 -10.425 -1.353 1.00 89.00 83 MET A C 1
ATOM 605 O O . MET A 1 83 ? 3.237 -10.801 -1.855 1.00 89.00 83 MET A O 1
ATOM 609 N N . GLY A 1 84 ? 4.324 -9.924 -0.113 1.00 88.94 84 GLY A N 1
ATOM 610 C CA . GLY A 1 84 ? 3.119 -9.816 0.723 1.00 88.94 84 GLY A CA 1
ATOM 611 C C . GLY A 1 84 ? 2.007 -8.994 0.060 1.00 88.94 84 GLY A C 1
ATOM 612 O O . GLY A 1 84 ? 0.844 -9.382 0.111 1.00 88.94 84 GLY A O 1
ATOM 613 N N . GLU A 1 85 ? 2.382 -7.919 -0.638 1.00 92.75 85 GLU A N 1
ATOM 614 C CA . GLU A 1 85 ? 1.459 -7.066 -1.397 1.00 92.75 85 GLU A CA 1
ATOM 615 C C . GLU A 1 85 ? 0.746 -7.818 -2.524 1.00 92.75 85 GLU A C 1
ATOM 617 O O . GLU A 1 85 ? -0.452 -7.636 -2.719 1.00 92.75 85 GLU A O 1
ATOM 622 N N . TRP A 1 86 ? 1.450 -8.717 -3.215 1.00 93.44 86 TRP A N 1
ATOM 623 C CA . TRP A 1 86 ? 0.872 -9.524 -4.284 1.00 93.44 86 TRP A CA 1
ATOM 624 C C . TRP A 1 86 ? -0.149 -10.528 -3.759 1.00 93.44 86 TRP A C 1
ATOM 626 O O . TRP A 1 86 ? -1.245 -10.636 -4.302 1.00 93.44 86 TRP A O 1
ATOM 636 N N . PHE A 1 87 ? 0.185 -11.251 -2.688 1.00 91.50 87 PHE A N 1
ATOM 637 C CA . PHE A 1 87 ? -0.716 -12.259 -2.132 1.00 91.50 87 PHE A CA 1
ATOM 638 C C . PHE A 1 87 ? -1.970 -11.638 -1.514 1.00 91.50 87 PHE A C 1
ATOM 640 O O . PHE A 1 87 ? -3.058 -12.169 -1.714 1.00 91.50 87 PHE A O 1
ATOM 647 N N . LEU A 1 88 ? -1.842 -10.497 -0.827 1.00 92.81 88 LEU A N 1
ATOM 648 C CA . LEU A 1 88 ? -2.996 -9.746 -0.323 1.00 92.81 88 LEU A CA 1
ATOM 649 C C . LEU A 1 88 ? -3.865 -9.219 -1.464 1.00 92.81 88 LEU A C 1
ATOM 651 O O . LEU A 1 88 ? -5.086 -9.349 -1.416 1.00 92.81 88 LEU A O 1
ATOM 655 N N . PHE A 1 89 ? -3.244 -8.664 -2.507 1.00 95.38 89 PHE A N 1
ATOM 656 C CA . PHE A 1 89 ? -3.958 -8.201 -3.689 1.00 95.38 89 PHE A CA 1
ATOM 657 C C . PHE A 1 89 ? -4.709 -9.339 -4.390 1.00 95.38 89 PHE A C 1
ATOM 659 O O . PHE A 1 89 ? -5.884 -9.180 -4.718 1.00 95.38 89 PHE A O 1
ATOM 666 N N . LEU A 1 90 ? -4.072 -10.496 -4.590 1.00 93.44 90 LEU A N 1
ATOM 667 C CA . LEU A 1 90 ? -4.729 -11.668 -5.164 1.00 93.44 90 LEU A CA 1
ATOM 668 C C . LEU A 1 90 ? -5.885 -12.140 -4.289 1.00 93.44 90 LEU A C 1
ATOM 670 O O . LEU A 1 90 ? -6.989 -12.283 -4.803 1.00 93.44 90 LEU A O 1
ATOM 674 N N . ASP A 1 91 ? -5.658 -12.340 -2.988 1.00 93.12 91 ASP A N 1
ATOM 675 C CA . ASP A 1 91 ? -6.690 -12.816 -2.065 1.00 93.12 91 ASP A CA 1
ATOM 676 C C . ASP A 1 91 ? -7.910 -11.889 -2.052 1.00 93.12 91 ASP A C 1
ATOM 678 O O . ASP A 1 91 ? -9.038 -12.352 -2.200 1.00 93.12 91 ASP A O 1
ATOM 682 N N . MET A 1 92 ? -7.697 -10.571 -1.999 1.00 94.81 92 MET A N 1
ATOM 683 C CA . MET A 1 92 ? -8.781 -9.589 -2.051 1.00 94.81 92 MET A CA 1
ATOM 684 C C . MET A 1 92 ? -9.552 -9.603 -3.378 1.00 94.81 92 MET A C 1
ATOM 686 O O . MET A 1 92 ? -10.710 -9.191 -3.401 1.00 94.81 92 MET A O 1
ATOM 690 N N . ASN A 1 93 ? -8.961 -10.068 -4.480 1.00 94.00 93 ASN A N 1
ATOM 691 C CA . ASN A 1 93 ? -9.624 -10.183 -5.784 1.00 94.00 93 ASN A CA 1
ATOM 692 C C . ASN A 1 93 ? -10.252 -11.557 -6.055 1.00 94.00 93 ASN A C 1
ATOM 694 O O . ASN A 1 93 ? -10.909 -11.724 -7.084 1.00 94.00 93 ASN A O 1
ATOM 698 N N . ARG A 1 94 ? -10.091 -12.536 -5.160 1.00 92.75 94 ARG A N 1
ATOM 699 C CA . ARG A 1 94 ? -10.763 -13.833 -5.303 1.00 92.75 94 ARG A CA 1
ATOM 700 C C . ARG A 1 94 ? -12.269 -13.698 -5.046 1.00 92.75 94 ARG A C 1
ATOM 702 O O . ARG A 1 94 ? -12.664 -12.890 -4.201 1.00 92.75 94 ARG A O 1
ATOM 709 N N . PRO A 1 95 ? -13.110 -14.505 -5.721 1.00 91.56 95 PRO A N 1
ATOM 710 C CA . PRO A 1 95 ? -14.534 -14.587 -5.410 1.00 91.56 95 PRO A CA 1
ATOM 711 C C . PRO A 1 95 ? -14.761 -14.894 -3.927 1.00 91.56 95 PRO A C 1
ATOM 713 O O . PRO A 1 95 ? -14.041 -15.706 -3.347 1.00 91.56 95 PRO A O 1
ATOM 716 N N . GLU A 1 96 ? -15.784 -14.298 -3.309 1.00 87.56 96 GLU A N 1
ATOM 717 C CA . GLU A 1 96 ? -16.092 -14.557 -1.892 1.00 87.56 96 GLU A CA 1
ATOM 718 C C . GLU A 1 96 ? -16.376 -16.039 -1.611 1.00 87.56 96 GLU A C 1
ATOM 720 O O . GLU A 1 96 ? -16.025 -16.541 -0.544 1.00 87.56 96 GLU A O 1
ATOM 725 N N . SER A 1 97 ? -16.927 -16.764 -2.592 1.00 89.19 97 SER A N 1
ATOM 726 C CA . SER A 1 97 ? -17.135 -18.218 -2.527 1.00 89.19 97 SER A CA 1
ATOM 727 C C . SER A 1 97 ? -15.851 -19.011 -2.288 1.00 89.19 97 SER A C 1
ATOM 729 O O . SER A 1 97 ? -15.911 -20.112 -1.750 1.00 89.19 97 SER A O 1
ATOM 731 N N . ASP A 1 98 ? -14.702 -18.453 -2.667 1.00 90.38 98 ASP A N 1
ATOM 732 C CA . ASP A 1 98 ? -13.392 -19.097 -2.572 1.00 90.38 98 ASP A CA 1
ATOM 733 C C . ASP A 1 98 ? -12.621 -18.637 -1.323 1.00 90.38 98 ASP A C 1
ATOM 735 O O . ASP A 1 98 ? -11.514 -19.112 -1.062 1.00 90.38 98 ASP A O 1
ATOM 739 N N . ARG A 1 99 ? -13.202 -17.709 -0.548 1.00 88.44 99 ARG A N 1
ATOM 740 C CA . ARG A 1 99 ? -12.633 -17.097 0.665 1.00 88.44 99 ARG A CA 1
ATOM 741 C C . ARG A 1 99 ? -13.385 -17.538 1.927 1.00 88.44 99 ARG A C 1
ATOM 743 O O . ARG A 1 99 ? -13.544 -16.770 2.877 1.00 88.44 99 ARG A O 1
ATOM 750 N N . ILE A 1 100 ? -13.867 -18.783 1.945 1.00 85.69 100 ILE A N 1
ATOM 751 C CA . ILE A 1 100 ? -14.607 -19.360 3.077 1.00 85.69 100 ILE A CA 1
ATOM 752 C C . ILE A 1 100 ? -13.726 -19.341 4.331 1.00 85.69 100 ILE A C 1
ATOM 754 O O . ILE A 1 100 ? -12.609 -19.851 4.326 1.00 85.69 100 ILE A O 1
ATOM 758 N N . GLY A 1 101 ? -14.242 -18.761 5.417 1.00 85.25 101 GLY A N 1
ATOM 759 C CA . GLY A 1 101 ? -13.504 -18.634 6.676 1.00 85.25 101 GLY A CA 1
ATOM 760 C C . GLY A 1 101 ? -12.424 -17.549 6.670 1.00 85.25 101 GLY A C 1
ATOM 761 O O . GLY A 1 101 ? -11.640 -17.483 7.616 1.00 85.25 101 GLY A O 1
ATOM 762 N N . SER A 1 102 ? -12.373 -16.696 5.638 1.00 87.56 102 SER A N 1
ATOM 763 C CA . SER A 1 102 ? -11.493 -15.528 5.630 1.00 87.56 102 SER A CA 1
ATOM 764 C C . SER A 1 102 ? -11.788 -14.629 6.840 1.00 87.56 102 SER A C 1
ATOM 766 O O . SER A 1 102 ? -12.955 -14.324 7.102 1.00 87.56 102 SER A O 1
ATOM 768 N N . PRO A 1 103 ? -10.759 -14.145 7.560 1.00 89.56 103 PRO A N 1
ATOM 769 C CA . PRO A 1 103 ? -10.939 -13.187 8.654 1.00 89.56 103 PRO A CA 1
ATOM 770 C C . PRO A 1 103 ? -11.354 -11.790 8.157 1.00 89.56 103 PRO A C 1
ATOM 772 O O . PRO A 1 103 ? -11.644 -10.904 8.961 1.00 89.56 103 PRO A O 1
ATOM 775 N N . VAL A 1 104 ? -11.356 -11.588 6.836 1.00 93.00 104 VAL A N 1
ATOM 776 C CA . VAL A 1 104 ? -11.671 -10.335 6.152 1.00 93.00 104 VAL A CA 1
ATOM 777 C C . VAL A 1 104 ? -12.746 -10.573 5.096 1.00 93.00 104 VAL A C 1
ATOM 779 O O . VAL A 1 104 ? -12.619 -11.476 4.266 1.00 93.00 104 VAL A O 1
ATOM 782 N N . THR A 1 105 ? -13.750 -9.703 5.072 1.00 94.38 105 THR A N 1
ATOM 783 C CA . THR A 1 105 ? -14.735 -9.606 3.991 1.00 94.38 105 THR A CA 1
ATOM 784 C C . THR A 1 105 ? -14.404 -8.390 3.138 1.00 94.38 105 THR A C 1
ATOM 786 O O . THR A 1 105 ? -14.299 -7.278 3.658 1.00 94.38 105 THR A O 1
ATOM 789 N N . ARG A 1 106 ? -14.231 -8.576 1.823 1.00 95.62 106 ARG A N 1
ATOM 790 C CA . ARG A 1 106 ? -14.061 -7.435 0.917 1.00 95.62 106 ARG A CA 1
ATOM 791 C C . ARG A 1 106 ? -15.422 -6.802 0.666 1.00 95.62 106 ARG A C 1
ATOM 793 O O . ARG A 1 106 ? -16.290 -7.440 0.091 1.00 95.62 106 ARG A O 1
ATOM 800 N N . VAL A 1 107 ? -15.576 -5.535 1.026 1.00 96.50 107 VAL A N 1
ATOM 801 C CA . VAL A 1 107 ? -16.766 -4.758 0.667 1.00 96.50 107 VAL A CA 1
ATOM 802 C C . VAL A 1 107 ? -16.517 -3.951 -0.601 1.00 96.50 107 VAL A C 1
ATOM 804 O O . VAL A 1 107 ? -15.400 -3.495 -0.852 1.00 96.50 107 VAL A O 1
ATOM 807 N N . MET A 1 108 ? -17.569 -3.786 -1.403 1.00 96.31 108 MET A N 1
ATOM 808 C CA . MET A 1 108 ? -17.539 -2.975 -2.627 1.00 96.31 108 MET A CA 1
ATOM 809 C C . MET A 1 108 ? -18.064 -1.555 -2.402 1.00 96.31 108 MET A C 1
ATOM 811 O O . MET A 1 108 ? -17.758 -0.668 -3.192 1.00 96.31 108 MET A O 1
ATOM 815 N N . ASP A 1 109 ? -18.826 -1.328 -1.329 1.00 97.38 109 ASP A N 1
ATOM 816 C CA . ASP A 1 109 ? -19.206 0.011 -0.887 1.00 97.38 109 ASP A CA 1
ATOM 817 C C . ASP A 1 109 ? -18.209 0.496 0.181 1.00 97.38 109 ASP A C 1
ATOM 819 O O . ASP A 1 109 ? -18.107 -0.119 1.248 1.00 97.38 109 ASP A O 1
ATOM 823 N N . PRO A 1 110 ? -17.456 1.581 -0.070 1.00 97.25 110 PRO A N 1
ATOM 824 C CA . PRO A 1 110 ? -16.534 2.127 0.917 1.00 97.25 110 PRO A CA 1
ATOM 825 C C . PRO A 1 110 ? -17.221 2.693 2.174 1.00 97.25 110 PRO A C 1
ATOM 827 O O . PRO A 1 110 ? -16.551 2.841 3.194 1.00 97.25 110 PRO A O 1
ATOM 830 N N . GLU A 1 111 ? -18.528 2.986 2.156 1.00 97.50 111 GLU A N 1
ATOM 831 C CA . GLU A 1 111 ? -19.267 3.382 3.370 1.00 97.50 111 GLU A CA 1
ATOM 832 C C . GLU A 1 111 ? -19.455 2.212 4.353 1.00 97.50 111 GLU A C 1
ATOM 834 O O . GLU A 1 111 ? -19.627 2.431 5.552 1.00 97.50 111 GLU A O 1
ATOM 839 N N . GLU A 1 112 ? -19.373 0.966 3.878 1.00 97.44 112 GLU A N 1
ATOM 840 C CA . GLU A 1 112 ? -19.429 -0.228 4.728 1.00 97.44 112 GLU A CA 1
ATOM 841 C C . GLU A 1 112 ? -18.070 -0.622 5.321 1.00 97.44 112 GLU A C 1
ATOM 843 O O . GLU A 1 112 ? -17.990 -1.565 6.111 1.00 97.44 112 GLU A O 1
ATOM 848 N N . ALA A 1 113 ? -16.997 0.054 4.913 1.00 97.75 113 ALA A N 1
ATOM 849 C CA . ALA A 1 113 ? -15.639 -0.340 5.239 1.00 97.75 113 ALA A CA 1
ATOM 850 C C . ALA A 1 113 ? -15.239 0.071 6.660 1.00 97.75 113 ALA A C 1
ATOM 852 O O . ALA A 1 113 ? -15.369 1.230 7.060 1.00 97.75 113 ALA A O 1
ATOM 853 N N . GLU A 1 114 ? -14.657 -0.877 7.389 1.00 97.56 114 GLU A N 1
ATOM 854 C CA . GLU A 1 114 ? -13.964 -0.626 8.653 1.00 97.56 114 GLU A CA 1
ATOM 855 C C . GLU A 1 114 ? -12.496 -0.253 8.414 1.00 97.56 114 GLU A C 1
ATOM 857 O O . GLU A 1 114 ? -11.928 0.541 9.161 1.00 97.56 114 GLU A O 1
ATOM 862 N N . LEU A 1 115 ? -11.891 -0.801 7.355 1.00 98.00 115 LEU A N 1
ATOM 863 C CA . LEU A 1 115 ? -10.529 -0.498 6.921 1.00 98.00 115 LEU A CA 1
ATOM 864 C C . LEU A 1 115 ? -10.450 -0.339 5.401 1.00 98.00 115 LEU A C 1
ATOM 866 O O . LEU A 1 115 ? -11.218 -0.936 4.645 1.00 98.00 115 LEU A O 1
ATOM 870 N N . PHE A 1 116 ? -9.451 0.418 4.958 1.00 98.62 116 PHE A N 1
ATOM 871 C CA . PHE A 1 116 ? -9.161 0.678 3.554 1.00 98.62 116 PHE A CA 1
ATOM 872 C C . PHE A 1 116 ? -7.818 0.065 3.171 1.00 98.62 116 PHE A C 1
ATOM 874 O O . PHE A 1 116 ? -6.764 0.538 3.589 1.00 98.62 116 PHE A O 1
ATOM 881 N N . TYR A 1 117 ? -7.823 -0.976 2.348 1.00 98.56 117 TYR A N 1
ATOM 882 C CA . TYR A 1 117 ? -6.590 -1.519 1.795 1.00 98.56 117 TYR A CA 1
ATOM 883 C C . TYR A 1 117 ? -6.133 -0.689 0.590 1.00 98.56 117 TYR A C 1
ATOM 885 O O . TYR A 1 117 ? -6.905 -0.454 -0.344 1.00 98.56 117 TYR A O 1
ATOM 893 N N . VAL A 1 118 ? -4.870 -0.254 0.611 1.00 98.56 118 VAL A N 1
ATOM 894 C CA . VAL A 1 118 ? -4.223 0.472 -0.489 1.00 98.56 118 VAL A CA 1
ATOM 895 C C . VAL A 1 118 ? -3.301 -0.501 -1.237 1.00 98.56 118 VAL A C 1
ATOM 897 O O . VAL A 1 118 ? -2.189 -0.763 -0.767 1.00 98.56 118 VAL A O 1
ATOM 900 N N . PRO A 1 119 ? -3.728 -1.061 -2.386 1.00 97.31 119 PRO A N 1
ATOM 901 C CA . PRO A 1 119 ? -2.967 -2.076 -3.112 1.00 97.31 119 PRO A CA 1
ATOM 902 C C . PRO A 1 119 ? -1.825 -1.460 -3.937 1.00 97.31 119 PRO A C 1
ATOM 904 O O . PRO A 1 119 ? -1.789 -1.597 -5.151 1.00 97.31 119 PRO A O 1
ATOM 907 N N . PHE A 1 120 ? -0.891 -0.746 -3.310 1.00 97.94 120 PHE A N 1
ATOM 908 C CA . PHE A 1 120 ? 0.318 -0.274 -3.990 1.00 97.94 120 PHE A CA 1
ATOM 909 C C . PHE A 1 120 ? 1.420 -1.334 -3.915 1.00 97.94 120 PHE A C 1
ATOM 911 O O . PHE A 1 120 ? 1.749 -1.802 -2.822 1.00 97.94 120 PHE A O 1
ATOM 918 N N . PHE A 1 121 ? 2.017 -1.684 -5.059 1.00 97.06 121 PHE A N 1
ATOM 919 C CA . PHE A 1 121 ? 3.150 -2.612 -5.127 1.00 97.06 121 PHE A CA 1
ATOM 920 C C . PHE A 1 121 ? 4.475 -1.931 -4.740 1.00 97.06 121 PHE A C 1
ATOM 922 O O . PHE A 1 121 ? 5.392 -1.789 -5.550 1.00 97.06 121 PHE A O 1
ATOM 929 N N . SER A 1 122 ? 4.547 -1.467 -3.489 1.00 95.06 122 SER A N 1
ATOM 930 C CA . SER A 1 122 ? 5.635 -0.647 -2.942 1.00 95.06 122 SER A CA 1
ATOM 931 C C . SER A 1 122 ? 6.961 -1.393 -2.799 1.00 95.06 122 SER A C 1
ATOM 933 O O . SER A 1 122 ? 8.033 -0.792 -2.790 1.00 95.06 122 SER A O 1
ATOM 935 N N . SER A 1 123 ? 6.907 -2.710 -2.620 1.00 92.94 123 SER A N 1
ATOM 936 C CA . SER A 1 123 ? 8.095 -3.547 -2.476 1.00 92.94 123 SER A CA 1
ATOM 937 C C . SER A 1 123 ? 8.702 -3.842 -3.842 1.00 92.94 123 SER A C 1
ATOM 939 O O . SER A 1 123 ? 9.926 -3.927 -3.969 1.00 92.94 123 SER A O 1
ATOM 941 N N . LEU A 1 124 ? 7.854 -3.986 -4.866 1.00 94.19 124 LEU A N 1
ATOM 942 C CA . LEU A 1 124 ? 8.284 -4.147 -6.250 1.00 94.19 124 LEU A CA 1
ATOM 943 C C . LEU A 1 124 ? 8.776 -2.840 -6.877 1.00 94.19 124 LEU A C 1
ATOM 945 O O . LEU A 1 124 ? 9.718 -2.868 -7.670 1.00 94.19 124 LEU A O 1
ATOM 949 N N . SER A 1 125 ? 8.150 -1.716 -6.532 1.00 93.25 125 SER A N 1
ATOM 950 C CA . SER A 1 125 ? 8.386 -0.400 -7.136 1.00 93.25 125 SER A CA 1
ATOM 951 C C . SER A 1 125 ? 9.859 0.020 -7.082 1.00 93.25 125 SER A C 1
ATOM 953 O O . SER A 1 125 ? 10.431 0.436 -8.089 1.00 93.25 125 SER A O 1
ATOM 955 N N . GLN A 1 126 ? 10.521 -0.230 -5.953 1.00 89.88 126 GLN A N 1
ATOM 956 C CA . GLN A 1 126 ? 11.949 0.046 -5.759 1.00 89.88 126 GLN A CA 1
ATOM 957 C C . GLN A 1 126 ? 12.895 -0.901 -6.521 1.00 89.88 126 GLN A C 1
ATOM 959 O O . GLN A 1 126 ? 14.086 -0.616 -6.643 1.00 89.88 126 GLN A O 1
ATOM 964 N N . LEU A 1 127 ? 12.400 -2.040 -7.023 1.00 90.06 127 LEU A N 1
ATOM 965 C CA . LEU A 1 127 ? 13.192 -2.990 -7.814 1.00 90.06 127 LEU A CA 1
ATOM 966 C C . LEU A 1 127 ? 13.236 -2.622 -9.302 1.00 90.06 127 LEU A C 1
ATOM 968 O O . LEU A 1 127 ? 13.948 -3.278 -10.068 1.00 90.06 127 LEU A O 1
ATOM 972 N N . VAL A 1 128 ? 12.477 -1.616 -9.741 1.00 88.69 128 VAL A N 1
ATOM 973 C CA . VAL A 1 128 ? 12.519 -1.130 -11.123 1.00 88.69 128 VAL A CA 1
ATOM 974 C C . VAL A 1 128 ? 13.862 -0.438 -11.366 1.00 88.69 128 VAL A C 1
ATOM 976 O O . VAL A 1 128 ? 14.219 0.520 -10.686 1.00 88.69 128 VAL A O 1
ATOM 979 N N . SER A 1 129 ? 14.638 -0.942 -12.330 1.00 77.88 129 SER A N 1
ATOM 980 C CA . SER A 1 129 ? 15.942 -0.356 -12.654 1.00 77.88 129 SER A CA 1
ATOM 981 C C . SER A 1 129 ? 15.771 0.891 -13.519 1.00 77.88 129 SER A C 1
ATOM 983 O O . SER A 1 129 ? 15.137 0.835 -14.572 1.00 77.88 129 SER A O 1
ATOM 985 N N . THR A 1 130 ? 16.382 1.997 -13.098 1.00 67.75 130 THR A N 1
ATOM 986 C CA . THR A 1 130 ? 16.385 3.271 -13.833 1.00 67.75 130 THR A CA 1
ATOM 987 C C . THR A 1 130 ? 17.514 3.365 -14.866 1.00 67.75 130 THR A C 1
ATOM 989 O O . THR A 1 130 ? 17.468 4.206 -15.755 1.00 67.75 130 THR A O 1
ATOM 992 N N . SER A 1 131 ? 18.535 2.500 -14.796 1.00 55.28 131 SER A N 1
ATOM 993 C CA . SER A 1 131 ? 19.748 2.602 -15.627 1.00 55.28 131 SER A CA 1
ATOM 994 C C . SER A 1 131 ? 19.631 1.975 -17.022 1.00 55.28 131 SER A C 1
ATOM 996 O O . SER A 1 131 ? 20.527 2.151 -17.844 1.00 55.28 131 SER A O 1
ATOM 998 N N . GLN A 1 132 ? 18.556 1.233 -17.292 1.00 51.50 132 GLN A N 1
ATOM 999 C CA . GLN A 1 132 ? 18.291 0.568 -18.578 1.00 51.50 132 GLN A CA 1
ATOM 1000 C C . GLN A 1 132 ? 17.238 1.309 -19.421 1.00 51.50 132 GLN A C 1
ATOM 1002 O O . GLN A 1 132 ? 16.882 0.852 -20.505 1.00 51.50 132 GLN A O 1
ATOM 1007 N N . GLN A 1 133 ? 16.720 2.439 -18.935 1.00 54.50 133 GLN A N 1
ATOM 1008 C CA . GLN A 1 133 ? 15.719 3.233 -19.642 1.00 54.50 133 GLN A CA 1
ATOM 1009 C C . GLN A 1 133 ? 16.426 4.080 -20.707 1.00 54.50 133 GLN A C 1
ATOM 1011 O O . GLN A 1 133 ? 17.115 5.047 -20.395 1.00 54.50 133 GLN A O 1
ATOM 1016 N N . GLY A 1 134 ? 16.341 3.628 -21.960 1.00 48.69 134 GLY A N 1
ATOM 1017 C CA . GLY A 1 134 ? 17.013 4.234 -23.107 1.00 48.69 134 GLY A CA 1
ATOM 1018 C C . GLY A 1 134 ? 16.587 5.679 -23.396 1.00 48.69 134 GLY A C 1
ATOM 1019 O O . GLY A 1 134 ? 15.498 6.116 -23.032 1.00 48.69 134 GLY A O 1
ATOM 1020 N N . ASP A 1 135 ? 17.476 6.395 -24.083 1.00 47.88 135 ASP A N 1
ATOM 1021 C CA . ASP A 1 135 ? 17.446 7.826 -24.425 1.00 47.88 135 ASP A CA 1
ATOM 1022 C C . ASP A 1 135 ? 16.361 8.221 -25.454 1.00 47.88 135 ASP A C 1
ATOM 1024 O O . ASP A 1 135 ? 16.644 8.814 -26.494 1.00 47.88 135 ASP A O 1
ATOM 1028 N N . GLY A 1 136 ? 15.093 7.879 -25.219 1.00 51.78 136 GLY A N 1
ATOM 1029 C CA . GLY A 1 136 ? 14.039 8.354 -26.111 1.00 51.78 136 GLY A CA 1
ATOM 1030 C C . GLY A 1 136 ? 12.658 7.742 -25.921 1.00 51.78 136 GLY A C 1
ATOM 1031 O O . GLY A 1 136 ? 12.412 6.617 -26.331 1.00 51.78 136 GLY A O 1
ATOM 1032 N N . SER A 1 137 ? 11.748 8.592 -25.440 1.00 49.56 137 SER A N 1
ATOM 1033 C CA . SER A 1 137 ? 10.312 8.651 -25.767 1.00 49.56 137 SER A CA 1
ATOM 1034 C C . SER A 1 137 ? 9.244 7.983 -24.891 1.00 49.56 137 SER A C 1
ATOM 1036 O O . SER A 1 137 ? 8.080 8.066 -25.266 1.00 49.56 137 SER A O 1
ATOM 1038 N N . GLU A 1 138 ? 9.542 7.481 -23.696 1.00 53.25 138 GLU A N 1
ATOM 1039 C CA . GLU A 1 138 ? 8.531 7.360 -22.627 1.00 53.25 138 GLU A CA 1
ATOM 1040 C C . GLU A 1 138 ? 9.134 7.857 -21.314 1.00 53.25 138 GLU A C 1
ATOM 1042 O O . GLU A 1 138 ? 10.337 7.713 -21.092 1.00 53.25 138 GLU A O 1
ATOM 1047 N N . ALA A 1 139 ? 8.331 8.514 -20.470 1.00 59.38 139 ALA A N 1
ATOM 1048 C CA . ALA A 1 139 ? 8.809 9.007 -19.183 1.00 59.38 139 ALA A CA 1
ATOM 1049 C C . ALA A 1 139 ? 9.407 7.835 -18.391 1.00 59.38 139 ALA A C 1
ATOM 1051 O O . ALA A 1 139 ? 8.708 6.880 -18.052 1.00 59.38 139 ALA A O 1
ATOM 1052 N N . ALA A 1 140 ? 10.714 7.908 -18.144 1.00 75.25 140 ALA A N 1
ATOM 1053 C CA . ALA A 1 140 ? 11.447 6.976 -17.306 1.00 75.25 140 ALA A CA 1
ATOM 1054 C C . ALA A 1 140 ? 10.688 6.763 -15.986 1.00 75.25 140 ALA A C 1
ATOM 1056 O O . ALA A 1 140 ? 10.366 7.731 -15.294 1.00 75.25 140 ALA A O 1
ATOM 1057 N N . TYR A 1 141 ? 10.370 5.508 -15.651 1.00 87.75 141 TYR A N 1
ATOM 1058 C CA . TYR A 1 141 ? 9.727 5.179 -14.379 1.00 87.75 141 TYR A CA 1
ATOM 1059 C C . TYR A 1 141 ? 10.573 5.721 -13.224 1.00 87.75 141 TYR A C 1
ATOM 1061 O O . TYR A 1 141 ? 11.755 5.389 -13.109 1.00 87.75 141 TYR A O 1
ATOM 1069 N N . SER A 1 142 ? 9.946 6.502 -12.349 1.00 92.31 142 SER A N 1
ATOM 1070 C CA . SER A 1 142 ? 10.545 6.999 -11.117 1.00 92.31 142 SER A CA 1
ATOM 1071 C C . SER A 1 142 ? 9.762 6.459 -9.927 1.00 92.31 142 SER A C 1
ATOM 1073 O O . SER A 1 142 ? 8.549 6.653 -9.824 1.00 92.31 142 SER A O 1
ATOM 1075 N N . ASP A 1 143 ? 10.461 5.761 -9.029 1.00 93.12 143 ASP A N 1
ATOM 1076 C CA . ASP A 1 143 ? 9.865 5.232 -7.800 1.00 93.12 143 ASP A CA 1
ATOM 1077 C C . ASP A 1 143 ? 9.420 6.364 -6.864 1.00 93.12 143 ASP A C 1
ATOM 1079 O O . ASP A 1 143 ? 8.325 6.310 -6.314 1.00 93.12 143 ASP A O 1
ATOM 1083 N N . GLU A 1 144 ? 10.224 7.423 -6.751 1.00 94.31 144 GLU A N 1
ATOM 1084 C CA . GLU A 1 144 ? 9.898 8.611 -5.957 1.00 94.31 144 GLU A CA 1
ATOM 1085 C C . GLU A 1 144 ? 8.629 9.300 -6.470 1.00 94.31 144 GLU A C 1
ATOM 1087 O O . GLU A 1 144 ? 7.678 9.459 -5.708 1.00 94.31 144 GLU A O 1
ATOM 1092 N N . GLU A 1 145 ? 8.560 9.610 -7.771 1.00 95.31 145 GLU A N 1
ATOM 1093 C CA . GLU A 1 145 ? 7.364 10.237 -8.359 1.00 95.31 145 GLU A CA 1
ATOM 1094 C C . GLU A 1 145 ? 6.145 9.318 -8.247 1.00 95.31 145 GLU A C 1
ATOM 1096 O O . GLU A 1 145 ? 5.051 9.784 -7.946 1.00 95.31 145 GLU A O 1
ATOM 1101 N N . THR A 1 146 ? 6.316 8.003 -8.411 1.00 96.06 146 THR A N 1
ATOM 1102 C CA . THR A 1 146 ? 5.208 7.053 -8.259 1.00 96.06 146 THR A CA 1
ATOM 1103 C C . THR A 1 146 ? 4.678 7.034 -6.825 1.00 96.06 146 THR A C 1
ATOM 1105 O O . THR A 1 146 ? 3.464 6.993 -6.621 1.00 96.06 146 THR A O 1
ATOM 1108 N N . GLN A 1 147 ? 5.555 7.096 -5.822 1.00 97.00 147 GLN A N 1
ATOM 1109 C CA . GLN A 1 147 ? 5.143 7.185 -4.423 1.00 97.00 147 GLN A CA 1
ATOM 1110 C C . GLN A 1 147 ? 4.444 8.518 -4.118 1.00 97.00 147 GLN A C 1
ATOM 1112 O O . GLN A 1 147 ? 3.416 8.529 -3.439 1.00 97.00 147 GLN A O 1
ATOM 1117 N N . GLU A 1 148 ? 4.960 9.636 -4.628 1.00 97.94 148 GLU A N 1
ATOM 1118 C CA . GLU A 1 148 ? 4.348 10.956 -4.452 1.00 97.94 148 GLU A CA 1
ATOM 1119 C C . GLU A 1 148 ? 2.968 11.045 -5.110 1.00 97.94 148 GLU A C 1
ATOM 1121 O O . GLU A 1 148 ? 2.013 11.472 -4.458 1.00 97.94 148 GLU A O 1
ATOM 1126 N N . ALA A 1 149 ? 2.838 10.552 -6.345 1.00 98.12 149 ALA A N 1
ATOM 1127 C CA . ALA A 1 149 ? 1.579 10.499 -7.081 1.00 98.12 149 ALA A CA 1
ATOM 1128 C C . ALA A 1 149 ? 0.529 9.620 -6.383 1.00 98.12 149 ALA A C 1
ATOM 1130 O O . ALA A 1 149 ? -0.665 9.918 -6.435 1.00 98.12 149 ALA A O 1
ATOM 1131 N N . LEU A 1 150 ? 0.948 8.544 -5.703 1.00 98.38 150 LEU A N 1
ATOM 1132 C CA . LEU A 1 150 ? 0.043 7.735 -4.883 1.00 98.38 150 LEU A CA 1
ATOM 1133 C C . LEU A 1 150 ? -0.546 8.566 -3.742 1.00 98.38 150 LEU A C 1
ATOM 1135 O O . LEU A 1 150 ? -1.751 8.504 -3.500 1.00 98.38 150 LEU A O 1
ATOM 1139 N N . VAL A 1 151 ? 0.288 9.330 -3.032 1.00 98.31 151 VAL A N 1
ATOM 1140 C CA . VAL A 1 151 ? -0.195 10.155 -1.920 1.00 98.31 151 VAL A CA 1
ATOM 1141 C C . VAL A 1 151 ? -1.078 11.290 -2.414 1.00 98.31 151 VAL A C 1
ATOM 1143 O O . VAL A 1 151 ? -2.135 11.499 -1.831 1.00 98.31 151 VAL A O 1
ATOM 1146 N N . GLU A 1 152 ? -0.715 11.960 -3.507 1.00 98.38 152 GLU A N 1
ATOM 1147 C CA . GLU A 1 152 ? -1.572 12.980 -4.122 1.00 98.38 152 GLU A CA 1
ATOM 1148 C C . GLU A 1 152 ? -2.952 12.404 -4.480 1.00 98.38 152 GLU A C 1
ATOM 1150 O O . GLU A 1 152 ? -3.990 12.987 -4.154 1.00 98.38 152 GLU A O 1
ATOM 1155 N N . TRP A 1 153 ? -2.983 11.207 -5.077 1.00 98.50 153 TRP A N 1
ATOM 1156 C CA . TRP A 1 153 ? -4.234 10.523 -5.390 1.00 98.50 153 TRP A CA 1
ATOM 1157 C C . TRP A 1 153 ? -5.051 10.203 -4.131 1.00 98.50 153 TRP A C 1
ATOM 1159 O O . TRP A 1 153 ? -6.266 10.421 -4.121 1.00 98.50 153 TRP A O 1
ATOM 1169 N N . LEU A 1 154 ? -4.403 9.708 -3.068 1.00 98.38 154 LEU A N 1
ATOM 1170 C CA . LEU A 1 154 ? -5.044 9.383 -1.789 1.00 98.38 154 LEU A CA 1
ATOM 1171 C C . LEU A 1 154 ? -5.601 10.626 -1.098 1.00 98.38 154 LEU A C 1
ATOM 1173 O O . LEU A 1 154 ? -6.732 10.600 -0.622 1.00 98.38 154 LEU A O 1
ATOM 1177 N N . GLU A 1 155 ? -4.850 11.724 -1.085 1.00 97.44 155 GLU A N 1
ATOM 1178 C CA . GLU A 1 155 ? -5.263 12.999 -0.496 1.00 97.44 155 GLU A CA 1
ATOM 1179 C C . GLU A 1 155 ? -6.511 13.573 -1.179 1.00 97.44 155 GLU A C 1
ATOM 1181 O O . GLU A 1 155 ? -7.310 14.243 -0.524 1.00 97.44 155 GLU A O 1
ATOM 1186 N N . GLY A 1 156 ? -6.757 13.232 -2.447 1.00 97.50 156 GLY A N 1
ATOM 1187 C CA . GLY A 1 156 ? -8.004 13.538 -3.153 1.00 97.50 156 GLY A CA 1
ATOM 1188 C C . GLY A 1 156 ? -9.226 12.712 -2.718 1.00 97.50 156 GLY A C 1
ATOM 1189 O O . GLY A 1 156 ? -10.353 13.070 -3.061 1.00 97.50 156 GLY A O 1
ATOM 1190 N N . GLN A 1 157 ? -9.051 11.622 -1.962 1.00 97.81 157 GLN A N 1
ATOM 1191 C CA . GLN A 1 157 ? -10.143 10.713 -1.599 1.00 97.81 157 GLN A CA 1
ATOM 1192 C C . GLN A 1 157 ? -10.875 11.154 -0.325 1.00 97.81 157 GLN A C 1
ATOM 1194 O O . GLN A 1 157 ? -10.266 11.356 0.728 1.00 97.81 157 GLN A O 1
ATOM 1199 N N . LYS A 1 158 ? -12.217 11.166 -0.371 1.00 97.81 158 LYS A N 1
ATOM 1200 C CA . LYS A 1 158 ? -13.097 11.460 0.784 1.00 97.81 158 LYS A CA 1
ATOM 1201 C C . LYS A 1 158 ? -12.711 10.657 2.035 1.00 97.81 158 LYS A C 1
ATOM 1203 O O . LYS A 1 158 ? -12.611 11.214 3.125 1.00 97.81 158 LYS A O 1
ATOM 1208 N N . TYR A 1 159 ? -12.500 9.349 1.881 1.00 97.69 159 TYR A N 1
ATOM 1209 C CA . TYR A 1 159 ? -12.239 8.442 3.004 1.00 97.69 159 TYR A CA 1
ATOM 1210 C C . TYR A 1 159 ? -10.842 8.608 3.603 1.00 97.69 159 TYR A C 1
ATOM 1212 O O . TYR A 1 159 ? -10.683 8.464 4.811 1.00 97.69 159 TYR A O 1
ATOM 1220 N N . TRP A 1 160 ? -9.852 9.001 2.796 1.00 98.25 160 TRP A N 1
ATOM 1221 C CA . TRP A 1 160 ? -8.541 9.392 3.310 1.00 98.25 160 TRP A CA 1
ATOM 1222 C C . TRP A 1 160 ? -8.648 10.654 4.167 1.00 98.25 160 TRP A C 1
ATOM 1224 O O . TRP A 1 160 ? -8.219 10.660 5.320 1.00 98.25 160 TRP A O 1
ATOM 1234 N N . GLN A 1 161 ? -9.290 11.700 3.635 1.00 97.75 161 GLN A N 1
ATOM 1235 C CA . GLN A 1 161 ? -9.457 12.983 4.325 1.00 97.75 161 GLN A CA 1
ATOM 1236 C C . GLN A 1 161 ? -10.245 12.846 5.636 1.00 97.75 161 GLN A C 1
ATOM 1238 O O . GLN A 1 161 ? -9.909 13.501 6.620 1.00 97.75 161 GLN A O 1
ATOM 1243 N N . ARG A 1 162 ? -11.253 11.960 5.675 1.00 96.81 162 ARG A N 1
ATOM 1244 C CA . ARG A 1 162 ? -12.090 11.699 6.861 1.00 96.81 162 ARG A CA 1
ATOM 1245 C C . ARG A 1 162 ? -11.262 11.365 8.101 1.00 96.81 162 ARG A C 1
ATOM 1247 O O . ARG A 1 162 ? -11.557 11.860 9.185 1.00 96.81 162 ARG A O 1
ATOM 1254 N N . ASN A 1 163 ? -10.253 10.513 7.940 1.00 95.69 163 ASN A N 1
ATOM 1255 C CA . ASN A 1 163 ? -9.518 9.921 9.056 1.00 95.69 163 ASN A CA 1
ATOM 1256 C C . ASN A 1 163 ? -8.010 10.187 9.023 1.00 95.69 163 ASN A C 1
ATOM 1258 O O . ASN A 1 163 ? -7.302 9.708 9.913 1.00 95.69 163 ASN A O 1
ATOM 1262 N N . GLY A 1 164 ? -7.524 10.957 8.046 1.00 96.19 164 GLY A N 1
ATOM 1263 C CA . GLY A 1 164 ? -6.103 11.249 7.859 1.00 96.19 164 GLY A CA 1
ATOM 1264 C C . GLY A 1 164 ? -5.274 9.986 7.623 1.00 96.19 164 GLY A C 1
ATOM 1265 O O . GLY A 1 164 ? -4.176 9.870 8.164 1.00 96.19 164 GLY A O 1
ATOM 1266 N N . GLY A 1 165 ? -5.843 9.009 6.913 1.00 96.56 165 GLY A N 1
ATOM 1267 C CA . GLY A 1 165 ? -5.193 7.737 6.599 1.00 96.56 165 GLY A CA 1
ATOM 1268 C C . GLY A 1 165 ? -5.142 6.705 7.733 1.00 96.56 165 GLY A C 1
ATOM 1269 O O . GLY A 1 165 ? -4.528 5.659 7.555 1.00 96.56 165 GLY A O 1
ATOM 1270 N N . ARG A 1 166 ? -5.721 6.962 8.915 1.00 97.56 166 ARG A N 1
ATOM 1271 C CA . ARG A 1 166 ? -5.577 6.075 10.096 1.00 97.56 166 ARG A CA 1
ATOM 1272 C C . ARG A 1 166 ? -6.250 4.710 9.952 1.00 97.56 166 ARG A C 1
ATOM 1274 O O . ARG A 1 166 ? -5.829 3.760 10.600 1.00 97.56 166 ARG A O 1
ATOM 1281 N N . ASP A 1 167 ? -7.285 4.630 9.128 1.00 98.06 167 ASP A N 1
ATOM 1282 C CA . ASP A 1 167 ? -8.006 3.411 8.760 1.00 98.06 167 ASP A CA 1
ATOM 1283 C C . ASP A 1 167 ? -7.455 2.766 7.476 1.00 98.06 167 ASP A C 1
ATOM 1285 O O . ASP A 1 167 ? -8.017 1.787 6.985 1.00 98.06 167 ASP A O 1
ATOM 1289 N N . HIS A 1 168 ? -6.337 3.270 6.944 1.00 98.56 168 HIS A N 1
ATOM 1290 C CA . HIS A 1 168 ? -5.709 2.743 5.736 1.00 98.56 168 HIS A CA 1
ATOM 1291 C C . HIS A 1 168 ? -4.626 1.729 6.072 1.00 98.56 168 HIS A C 1
ATOM 1293 O O . HIS A 1 168 ? -3.885 1.887 7.041 1.00 98.56 168 HIS A O 1
ATOM 1299 N N . VAL A 1 169 ? -4.517 0.695 5.245 1.00 98.31 169 VAL A N 1
ATOM 1300 C CA . VAL A 1 169 ? -3.549 -0.391 5.388 1.00 98.31 169 VAL A CA 1
ATOM 1301 C C . VAL A 1 169 ? -2.609 -0.383 4.188 1.00 98.31 169 VAL A C 1
ATOM 1303 O O . VAL A 1 169 ? -3.054 -0.519 3.046 1.00 98.31 169 VAL A O 1
ATOM 1306 N N . PHE A 1 170 ? -1.308 -0.271 4.454 1.00 97.69 170 PHE A N 1
ATOM 1307 C CA . PHE A 1 170 ? -0.255 -0.307 3.439 1.00 97.69 170 PHE A CA 1
ATOM 1308 C C . PHE A 1 170 ? 0.663 -1.500 3.637 1.00 97.69 170 PHE A C 1
ATOM 1310 O O . PHE A 1 170 ? 1.037 -1.832 4.762 1.00 97.69 170 PHE A O 1
ATOM 1317 N N . THR A 1 171 ? 1.119 -2.090 2.533 1.00 95.06 171 THR A N 1
ATOM 1318 C CA . THR A 1 171 ? 2.262 -3.004 2.588 1.00 95.06 171 THR A CA 1
ATOM 1319 C C . THR A 1 171 ? 3.556 -2.200 2.526 1.00 95.06 171 THR A C 1
ATOM 1321 O O . THR A 1 171 ? 3.786 -1.467 1.568 1.00 95.06 171 THR A O 1
ATOM 1324 N N . ALA A 1 172 ? 4.383 -2.328 3.560 1.00 93.31 172 ALA A N 1
ATOM 1325 C CA . ALA A 1 172 ? 5.692 -1.697 3.714 1.00 93.31 172 ALA A CA 1
ATOM 1326 C C . ALA A 1 172 ? 6.735 -2.772 4.068 1.00 93.31 172 ALA A C 1
ATOM 1328 O O . ALA A 1 172 ? 7.457 -2.691 5.067 1.00 93.31 172 ALA A O 1
ATOM 1329 N N . ALA A 1 173 ? 6.722 -3.858 3.292 1.00 86.00 173 ALA A N 1
ATOM 1330 C CA . ALA A 1 173 ? 7.500 -5.047 3.591 1.00 86.00 173 ALA A CA 1
ATOM 1331 C C . ALA A 1 173 ? 8.980 -4.864 3.232 1.00 86.00 173 ALA A C 1
ATOM 1333 O O . ALA A 1 173 ? 9.838 -5.383 3.946 1.00 86.00 173 ALA A O 1
ATOM 1334 N N . ASP A 1 174 ? 9.296 -4.147 2.154 1.00 86.81 174 ASP A N 1
ATOM 1335 C CA . ASP A 1 174 ? 10.678 -3.852 1.796 1.00 86.81 174 ASP A CA 1
ATOM 1336 C C . ASP A 1 174 ? 11.222 -2.647 2.593 1.00 86.81 174 ASP A C 1
ATOM 1338 O O . ASP A 1 174 ? 10.506 -1.681 2.852 1.00 86.81 174 ASP A O 1
ATOM 1342 N N . PRO A 1 175 ? 12.509 -2.660 2.974 1.00 76.88 175 PRO A N 1
ATOM 1343 C CA . PRO A 1 175 ? 13.246 -1.506 3.496 1.00 76.88 175 PRO A CA 1
ATOM 1344 C C . PRO A 1 175 ? 13.007 -0.143 2.847 1.00 76.88 175 PRO A C 1
ATOM 1346 O O . PRO A 1 175 ? 13.113 0.867 3.542 1.00 76.88 175 PRO A O 1
ATOM 1349 N N . LYS A 1 176 ? 12.798 -0.116 1.530 1.00 86.44 176 LYS A N 1
ATOM 1350 C CA . LYS A 1 176 ? 12.598 1.094 0.731 1.00 86.44 176 LYS A CA 1
ATOM 1351 C C . LYS A 1 176 ? 11.146 1.282 0.295 1.00 86.44 176 LYS A C 1
ATOM 1353 O O . LYS A 1 176 ? 10.844 2.296 -0.331 1.00 86.44 176 LYS A O 1
ATOM 1358 N N . SER A 1 177 ? 10.248 0.358 0.647 1.00 90.56 177 SER A N 1
ATOM 1359 C CA . SER A 1 177 ? 8.814 0.544 0.441 1.00 90.56 177 SER A CA 1
ATOM 1360 C C . SER A 1 177 ? 8.372 1.857 1.077 1.00 90.56 177 SER A C 1
ATOM 1362 O O . SER A 1 177 ? 8.592 2.073 2.271 1.00 90.56 177 SER A O 1
ATOM 1364 N N . LEU A 1 178 ? 7.720 2.714 0.288 1.00 94.81 178 LEU A N 1
ATOM 1365 C CA . LEU A 1 178 ? 7.168 3.996 0.743 1.00 94.81 178 LEU A CA 1
ATOM 1366 C C . LEU A 1 178 ? 8.223 4.969 1.303 1.00 94.81 178 LEU A C 1
ATOM 1368 O O . LEU A 1 178 ? 7.866 5.896 2.025 1.00 94.81 178 LEU A O 1
ATOM 1372 N N . LEU A 1 179 ? 9.512 4.783 0.995 1.00 93.25 179 LEU A N 1
ATOM 1373 C CA . LEU A 1 179 ? 10.611 5.582 1.547 1.00 93.25 179 LEU A CA 1
ATOM 1374 C C . LEU A 1 179 ? 10.397 7.098 1.406 1.00 93.25 179 LEU A C 1
ATOM 1376 O O . LEU A 1 179 ? 10.614 7.831 2.371 1.00 93.25 179 LEU A O 1
ATOM 1380 N N . HIS A 1 180 ? 9.962 7.555 0.232 1.00 95.31 180 HIS A N 1
ATOM 1381 C CA . HIS A 1 180 ? 9.833 8.980 -0.097 1.00 95.31 180 HIS A CA 1
ATOM 1382 C C . HIS A 1 180 ? 8.593 9.617 0.537 1.00 95.31 180 HIS A C 1
ATOM 1384 O O . HIS A 1 180 ? 8.538 10.825 0.754 1.00 9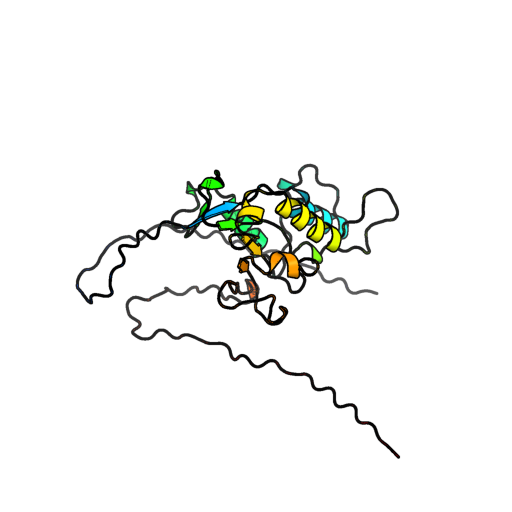5.31 180 HIS A O 1
ATOM 1390 N N . VAL A 1 181 ? 7.605 8.796 0.895 1.00 96.94 181 VAL A N 1
ATOM 1391 C CA . VAL A 1 181 ? 6.308 9.257 1.402 1.00 96.94 181 VAL A CA 1
ATOM 1392 C C . VAL A 1 181 ? 5.971 8.749 2.798 1.00 96.94 181 VAL A C 1
ATOM 1394 O O . VAL A 1 181 ? 4.881 9.022 3.300 1.00 96.94 181 VAL A O 1
ATOM 1397 N N . MET A 1 182 ? 6.904 8.063 3.465 1.00 96.00 182 MET A N 1
ATOM 1398 C CA . MET A 1 182 ? 6.685 7.432 4.768 1.00 96.00 182 MET A CA 1
ATOM 1399 C C . MET A 1 182 ? 6.128 8.425 5.791 1.00 96.00 182 MET A C 1
ATOM 1401 O O . MET A 1 182 ? 5.193 8.107 6.517 1.00 96.00 182 MET A O 1
ATOM 1405 N N . ASP A 1 183 ? 6.637 9.660 5.817 1.00 96.75 183 ASP A N 1
ATOM 1406 C CA . ASP A 1 183 ? 6.155 10.684 6.751 1.00 96.75 183 ASP A CA 1
ATOM 1407 C C . ASP A 1 183 ? 4.710 11.140 6.487 1.00 96.75 183 ASP A C 1
ATOM 1409 O O . ASP A 1 183 ? 4.051 11.597 7.423 1.00 96.75 183 ASP A O 1
ATOM 1413 N N . LYS A 1 184 ? 4.198 10.974 5.260 1.00 97.62 184 LYS A N 1
ATOM 1414 C CA . LYS A 1 184 ? 2.806 11.276 4.894 1.00 97.62 184 LYS A CA 1
ATOM 1415 C C . LYS A 1 184 ? 1.855 10.125 5.241 1.00 97.62 184 LYS A C 1
ATOM 1417 O O . LYS A 1 184 ? 0.716 10.371 5.626 1.00 97.62 184 LYS A O 1
ATOM 1422 N N . VAL A 1 185 ? 2.325 8.877 5.156 1.00 97.31 185 VAL A N 1
ATOM 1423 C CA . VAL A 1 185 ? 1.502 7.669 5.378 1.00 97.31 185 VAL A CA 1
ATOM 1424 C C . VAL A 1 185 ? 1.694 7.022 6.755 1.00 97.31 185 VAL A C 1
ATOM 1426 O O . VAL A 1 185 ? 0.982 6.088 7.102 1.00 97.31 185 VAL A O 1
ATOM 1429 N N . LYS A 1 186 ? 2.616 7.516 7.592 1.00 95.94 186 LYS A N 1
ATOM 1430 C CA . LYS A 1 186 ? 2.944 6.909 8.898 1.00 95.94 186 LYS A CA 1
ATOM 1431 C C . LYS A 1 186 ? 1.786 6.792 9.887 1.00 95.94 186 LYS A C 1
ATOM 1433 O O . LYS A 1 186 ? 1.908 6.045 10.851 1.00 95.94 186 LYS A O 1
ATOM 1438 N N . ASN A 1 187 ? 0.686 7.519 9.695 1.00 96.12 187 ASN A N 1
ATOM 1439 C CA . ASN A 1 187 ? -0.495 7.415 10.558 1.00 96.12 187 ASN A CA 1
ATOM 1440 C C . ASN A 1 187 ? -1.358 6.184 10.246 1.00 96.12 187 ASN A C 1
ATOM 1442 O O . ASN A 1 187 ? -2.172 5.795 11.081 1.00 96.12 187 ASN A O 1
ATOM 1446 N N . SER A 1 188 ? -1.161 5.576 9.079 1.00 98.00 188 SER A N 1
ATOM 1447 C CA . SER A 1 188 ? -1.836 4.367 8.618 1.00 98.00 188 SER A CA 1
ATOM 1448 C C . SER A 1 188 ? -1.311 3.108 9.303 1.00 98.00 188 SER A C 1
ATOM 1450 O O . SER A 1 188 ? -0.248 3.120 9.929 1.00 98.00 188 SER A O 1
ATOM 1452 N N . VAL A 1 189 ? -2.042 2.005 9.166 1.00 97.75 189 VAL A N 1
ATOM 1453 C CA . VAL A 1 189 ? -1.588 0.669 9.562 1.00 97.75 189 VAL A CA 1
ATOM 1454 C C . VAL A 1 189 ? -0.561 0.179 8.543 1.00 97.75 189 VAL A C 1
ATOM 1456 O O . VAL A 1 189 ? -0.872 -0.004 7.364 1.00 97.75 189 VAL A O 1
ATOM 1459 N N . LEU A 1 190 ? 0.674 -0.042 8.986 1.00 96.62 190 LEU A N 1
ATOM 1460 C CA . LEU A 1 190 ? 1.749 -0.529 8.127 1.00 96.62 190 LEU A CA 1
ATOM 1461 C C . LEU A 1 190 ? 1.956 -2.029 8.343 1.00 96.62 190 LEU A C 1
ATOM 1463 O O . LEU A 1 190 ? 2.183 -2.491 9.463 1.00 96.62 190 LEU A O 1
ATOM 1467 N N . LEU A 1 191 ? 1.923 -2.792 7.253 1.00 95.12 191 LEU A N 1
ATOM 1468 C CA . LEU A 1 191 ? 2.341 -4.189 7.225 1.00 95.12 191 LEU A CA 1
ATOM 1469 C C . LEU A 1 191 ? 3.843 -4.232 6.942 1.00 95.12 191 LEU A C 1
ATOM 1471 O O . LEU A 1 191 ? 4.277 -4.022 5.810 1.00 95.12 191 LEU A O 1
ATOM 1475 N N . VAL A 1 192 ? 4.641 -4.469 7.979 1.00 92.75 192 VAL A N 1
ATOM 1476 C CA . VAL A 1 192 ? 6.104 -4.318 7.950 1.00 92.75 192 VAL A CA 1
ATOM 1477 C C . VAL A 1 192 ? 6.796 -5.649 8.195 1.00 92.75 192 VAL A C 1
ATOM 1479 O O . VAL A 1 192 ? 6.294 -6.487 8.926 1.00 92.75 192 VAL A O 1
ATOM 1482 N N . VAL A 1 193 ? 8.008 -5.849 7.687 1.00 87.62 193 VAL A N 1
ATOM 1483 C CA . VAL A 1 193 ? 8.824 -7.032 8.061 1.00 87.62 193 VAL A CA 1
ATOM 1484 C C . VAL A 1 193 ? 9.522 -6.884 9.416 1.00 87.62 193 VAL A C 1
ATOM 1486 O O . VAL A 1 193 ? 10.138 -7.820 9.928 1.00 87.62 193 VAL A O 1
ATOM 1489 N N . GLY A 1 194 ? 9.467 -5.685 9.991 1.00 88.00 194 GLY A N 1
ATOM 1490 C CA . GLY A 1 194 ? 10.037 -5.340 11.284 1.00 88.00 194 GLY A CA 1
ATOM 1491 C C . GLY A 1 194 ? 10.384 -3.855 11.375 1.00 88.00 194 GLY A C 1
ATOM 1492 O O . GLY A 1 194 ? 10.489 -3.152 10.376 1.00 88.00 194 GLY A O 1
ATOM 1493 N N . PHE A 1 195 ? 10.631 -3.380 12.593 1.00 87.81 195 PHE A N 1
ATOM 1494 C CA . PHE A 1 195 ? 10.820 -1.952 12.885 1.00 87.81 195 PHE A CA 1
ATOM 1495 C C . PHE A 1 195 ? 12.264 -1.457 12.720 1.00 87.81 195 PHE A C 1
ATOM 1497 O O . PHE A 1 195 ? 12.570 -0.311 13.024 1.00 87.81 195 PHE A O 1
ATOM 1504 N N . GLY A 1 196 ? 13.184 -2.301 12.244 1.00 83.06 196 GLY A N 1
ATOM 1505 C CA . GLY A 1 196 ? 14.612 -1.967 12.184 1.00 83.06 196 GLY A CA 1
ATOM 1506 C C . GLY A 1 196 ? 14.970 -0.821 11.227 1.00 83.06 196 GLY A C 1
ATOM 1507 O O . GLY A 1 196 ? 16.091 -0.311 11.290 1.00 83.06 196 GLY A O 1
ATOM 1508 N N . ARG A 1 197 ? 14.059 -0.431 10.332 1.00 82.38 197 ARG A N 1
ATOM 1509 C CA . ARG A 1 197 ? 14.283 0.602 9.307 1.00 82.38 197 ARG A CA 1
ATOM 1510 C C . ARG A 1 197 ? 13.315 1.780 9.377 1.00 82.38 197 ARG A C 1
ATOM 1512 O O . ARG A 1 197 ? 13.485 2.729 8.628 1.00 82.38 197 ARG A O 1
ATOM 1519 N N . LEU A 1 198 ? 12.357 1.735 10.298 1.00 88.69 198 LEU A N 1
ATOM 1520 C CA . LEU A 1 198 ? 11.471 2.858 10.572 1.00 88.69 19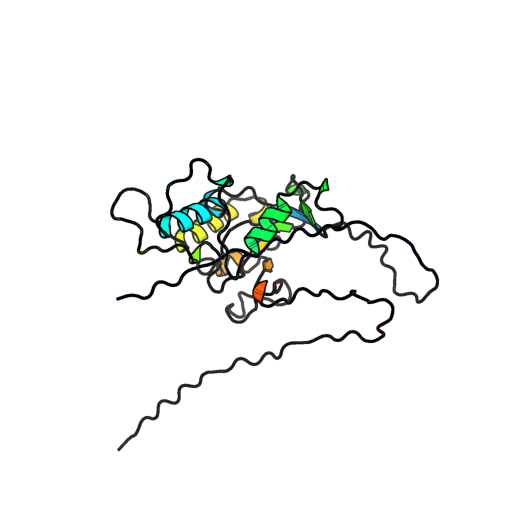8 LEU A CA 1
ATOM 1521 C C . LEU A 1 198 ? 12.093 3.735 11.656 1.00 88.69 198 LEU A C 1
ATOM 1523 O O . LEU A 1 198 ? 12.688 3.232 12.614 1.00 88.69 198 LEU A O 1
ATOM 1527 N N . ARG A 1 199 ? 11.937 5.052 11.521 1.00 91.62 199 ARG A N 1
ATOM 1528 C CA . ARG A 1 199 ? 12.203 5.977 12.627 1.00 91.62 199 ARG A CA 1
ATOM 1529 C C . ARG A 1 199 ? 11.211 5.734 13.765 1.00 91.62 199 ARG A C 1
ATOM 1531 O O . ARG A 1 199 ? 10.119 5.205 13.554 1.00 91.62 199 ARG A O 1
ATOM 1538 N N . GLY A 1 200 ? 11.575 6.175 14.969 1.00 88.75 200 GLY A N 1
ATOM 1539 C CA . GLY A 1 200 ? 10.749 5.995 16.168 1.00 88.75 200 GLY A CA 1
ATOM 1540 C C . GLY A 1 200 ? 9.364 6.648 16.099 1.00 88.75 200 GLY A C 1
ATOM 1541 O O . GLY A 1 200 ? 8.482 6.245 16.845 1.00 88.75 200 GLY A O 1
ATOM 1542 N N . ASP A 1 201 ? 9.163 7.622 15.208 1.00 92.81 201 ASP A N 1
ATOM 1543 C CA . ASP A 1 201 ? 7.869 8.264 14.965 1.00 92.81 201 ASP A CA 1
ATOM 1544 C C . ASP A 1 201 ? 7.129 7.725 13.729 1.00 92.81 201 ASP A C 1
ATOM 1546 O O . ASP A 1 201 ? 5.982 8.098 13.506 1.00 92.81 201 ASP A O 1
ATOM 1550 N N . GLN A 1 202 ? 7.771 6.875 12.920 1.00 94.44 202 GLN A N 1
ATOM 1551 C CA . GLN A 1 202 ? 7.188 6.303 11.701 1.00 94.44 202 GLN A CA 1
ATOM 1552 C C . GLN A 1 202 ? 6.526 4.946 11.959 1.00 94.44 202 GLN A C 1
ATOM 1554 O O . GLN A 1 202 ? 5.466 4.663 11.409 1.00 94.44 202 GLN A O 1
ATOM 1559 N N . GLY A 1 203 ? 7.149 4.113 12.798 1.00 92.12 203 GLY A N 1
ATOM 1560 C CA . GLY A 1 203 ? 6.634 2.796 13.167 1.00 92.12 203 GLY A CA 1
ATOM 1561 C C . GLY A 1 203 ? 6.090 2.752 14.591 1.00 92.12 203 GLY A C 1
ATOM 1562 O O . GLY A 1 203 ? 6.653 3.359 15.499 1.00 92.12 203 GLY A O 1
ATOM 1563 N N . SER A 1 204 ? 5.027 1.984 14.811 1.00 93.12 204 SER A N 1
ATOM 1564 C CA . SER A 1 204 ? 4.398 1.802 16.117 1.00 93.12 204 SER A CA 1
ATOM 1565 C C . SER A 1 204 ? 3.931 0.366 16.327 1.00 93.12 204 SER A C 1
ATOM 1567 O O . SER A 1 204 ? 3.133 -0.160 15.561 1.00 93.12 204 SER A O 1
ATOM 1569 N N . LEU A 1 205 ? 4.346 -0.236 17.445 1.00 91.81 205 LEU A N 1
ATOM 1570 C CA . LEU A 1 205 ? 3.889 -1.564 17.881 1.00 91.81 205 LEU A CA 1
ATOM 1571 C C . LEU A 1 205 ? 2.393 -1.619 18.232 1.00 91.81 205 LEU A C 1
ATOM 1573 O O . LEU A 1 205 ? 1.868 -2.702 18.460 1.00 91.81 205 LEU A O 1
ATOM 1577 N N . VAL A 1 206 ? 1.731 -0.464 18.341 1.00 92.38 206 VAL A N 1
ATOM 1578 C CA . VAL A 1 206 ? 0.307 -0.379 18.690 1.00 92.38 206 VAL A CA 1
ATOM 1579 C C . VAL A 1 206 ? -0.578 -0.539 17.456 1.00 92.38 206 VAL A C 1
ATOM 1581 O O . VAL A 1 206 ? -1.652 -1.120 17.562 1.00 92.38 206 VAL A O 1
ATOM 1584 N N . LYS A 1 207 ? -0.141 -0.018 16.303 1.00 94.50 207 LYS A N 1
ATOM 1585 C CA . LYS A 1 207 ? -0.940 -0.007 15.067 1.00 94.50 207 LYS A CA 1
ATOM 1586 C C . LYS A 1 207 ? -0.360 -0.857 13.941 1.00 94.50 207 LYS A C 1
ATOM 1588 O O . LYS A 1 207 ? -1.127 -1.332 13.116 1.00 94.50 207 LYS A O 1
ATOM 1593 N N . ASP A 1 208 ? 0.959 -1.037 13.884 1.00 95.44 208 ASP A N 1
ATOM 1594 C CA . ASP A 1 208 ? 1.617 -1.710 12.764 1.00 95.44 208 ASP A CA 1
ATOM 1595 C C . ASP A 1 208 ? 1.757 -3.203 13.026 1.00 95.44 208 ASP A C 1
ATOM 1597 O O . ASP A 1 208 ? 2.011 -3.646 14.150 1.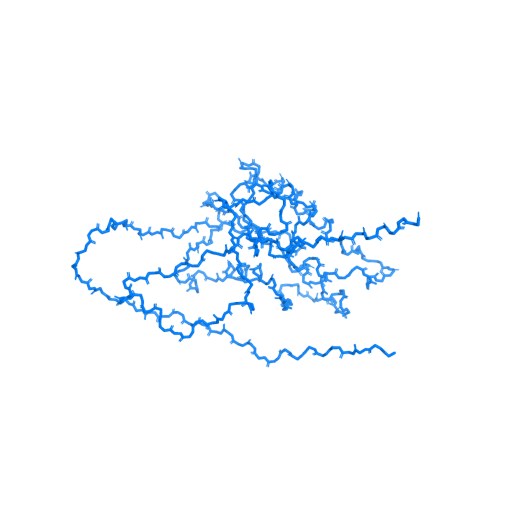00 95.44 208 ASP A O 1
ATOM 1601 N N . VAL A 1 209 ? 1.637 -3.980 11.956 1.00 93.50 209 VAL A N 1
ATOM 1602 C CA . VAL A 1 209 ? 1.640 -5.439 12.010 1.00 93.50 209 VAL A CA 1
ATOM 1603 C C . VAL A 1 209 ? 2.923 -5.957 11.387 1.00 93.50 209 VAL A C 1
ATOM 1605 O O . VAL A 1 209 ? 3.273 -5.606 10.260 1.00 93.50 209 VAL A O 1
ATOM 1608 N N . VAL A 1 210 ? 3.627 -6.826 12.115 1.00 90.38 210 VAL A N 1
ATOM 1609 C CA . VAL A 1 210 ? 4.819 -7.489 11.586 1.00 90.38 210 VAL A CA 1
ATOM 1610 C C . VAL A 1 210 ? 4.403 -8.689 10.740 1.00 90.38 210 VAL A C 1
ATOM 1612 O O . VAL A 1 210 ? 3.930 -9.690 11.274 1.00 90.38 210 VAL A O 1
ATOM 1615 N N . VAL A 1 211 ? 4.618 -8.603 9.430 1.00 85.81 211 VAL A N 1
ATOM 1616 C CA . VAL A 1 211 ? 4.416 -9.690 8.471 1.00 85.81 211 VAL A CA 1
ATOM 1617 C C . VAL A 1 211 ? 5.770 -10.348 8.180 1.00 85.81 211 VAL A C 1
ATOM 1619 O O . VAL A 1 211 ? 6.649 -9.718 7.587 1.00 85.81 211 VAL A O 1
ATOM 1622 N N . PRO A 1 212 ? 5.992 -11.599 8.616 1.00 76.75 212 PRO A N 1
ATOM 1623 C CA . PRO A 1 212 ? 7.263 -12.281 8.415 1.00 76.75 212 PRO A CA 1
ATOM 1624 C C . PRO A 1 212 ? 7.529 -12.574 6.936 1.00 76.75 212 PRO A C 1
ATOM 1626 O O . PRO A 1 212 ? 6.618 -12.768 6.135 1.00 76.75 212 PRO A O 1
ATOM 1629 N N . TYR A 1 213 ? 8.810 -12.665 6.583 1.00 72.69 213 TYR A N 1
ATOM 1630 C CA . TYR A 1 213 ? 9.229 -13.064 5.244 1.00 72.69 213 TYR A CA 1
ATOM 1631 C C . TYR A 1 213 ? 8.741 -14.482 4.916 1.00 72.69 213 TYR A C 1
ATOM 1633 O O . TYR A 1 213 ? 9.082 -15.401 5.668 1.00 72.69 213 TYR A O 1
ATOM 1641 N N . PRO A 1 214 ? 8.079 -14.709 3.768 1.00 68.44 214 PRO A N 1
ATOM 1642 C CA . PRO A 1 214 ? 7.624 -16.044 3.380 1.00 68.44 214 PRO A CA 1
ATOM 1643 C C . PRO A 1 214 ? 8.756 -17.080 3.380 1.00 68.44 214 PRO A C 1
ATOM 1645 O O . PRO A 1 214 ? 8.625 -18.141 3.973 1.00 68.44 214 PRO A O 1
ATOM 1648 N N . HIS A 1 215 ? 9.931 -16.727 2.844 1.00 69.69 215 HIS A N 1
ATOM 1649 C CA . HIS A 1 215 ? 11.104 -17.613 2.806 1.00 69.69 215 HIS A CA 1
ATOM 1650 C C . HIS A 1 215 ? 11.723 -17.917 4.187 1.00 69.69 215 HIS A C 1
ATOM 1652 O O . HIS A 1 215 ? 12.594 -18.778 4.302 1.00 69.69 215 HIS A O 1
ATOM 1658 N N . ARG A 1 216 ? 11.345 -17.176 5.237 1.00 68.44 216 ARG A N 1
ATOM 1659 C CA . ARG A 1 216 ? 11.781 -17.428 6.623 1.00 68.44 216 ARG A CA 1
ATOM 1660 C C . ARG A 1 216 ? 10.793 -18.304 7.383 1.00 68.44 216 ARG A C 1
ATOM 1662 O O . ARG A 1 216 ? 11.139 -18.789 8.460 1.00 68.44 216 ARG A O 1
ATOM 1669 N N . LEU A 1 217 ? 9.592 -18.496 6.848 1.00 66.31 217 LEU A N 1
ATOM 1670 C CA . LEU A 1 217 ? 8.596 -19.381 7.419 1.00 66.31 217 LEU A CA 1
ATOM 1671 C C . LEU A 1 217 ? 8.849 -20.783 6.877 1.00 66.31 217 LEU A C 1
ATOM 1673 O O . LEU A 1 217 ? 8.856 -21.011 5.672 1.00 66.31 217 LEU A O 1
ATOM 1677 N N . ARG A 1 218 ? 9.071 -21.736 7.779 1.00 60.88 218 ARG A N 1
ATOM 1678 C CA . ARG A 1 218 ? 8.934 -23.144 7.415 1.00 60.88 218 ARG A CA 1
ATOM 1679 C C . ARG A 1 218 ? 7.446 -23.449 7.385 1.00 60.88 218 ARG A C 1
ATOM 1681 O O . ARG A 1 218 ? 6.756 -23.127 8.353 1.00 60.88 218 ARG A O 1
ATOM 1688 N N . THR A 1 219 ? 6.971 -24.072 6.313 1.00 61.91 219 THR A N 1
ATOM 1689 C CA . THR A 1 219 ? 5.627 -24.646 6.296 1.00 61.91 219 THR A CA 1
ATOM 1690 C C . THR A 1 219 ? 5.535 -25.636 7.450 1.00 61.91 219 THR A C 1
ATOM 1692 O O . THR A 1 219 ? 6.367 -26.535 7.581 1.00 61.91 219 THR A O 1
ATOM 1695 N N . TYR A 1 220 ? 4.582 -25.416 8.351 1.00 62.56 220 TYR A N 1
ATOM 1696 C CA . TYR A 1 220 ? 4.333 -26.351 9.433 1.00 62.56 220 TYR A CA 1
ATOM 1697 C C . TYR A 1 220 ? 3.483 -27.495 8.882 1.00 62.56 220 TYR A C 1
ATOM 1699 O O . TYR A 1 220 ? 2.295 -27.322 8.645 1.00 62.56 220 TYR A O 1
ATOM 1707 N N . GLU A 1 221 ? 4.110 -28.647 8.652 1.00 68.06 221 GLU A N 1
ATOM 1708 C CA . GLU A 1 221 ? 3.448 -29.864 8.148 1.00 68.06 221 GLU A CA 1
ATOM 1709 C C . GLU A 1 221 ? 2.834 -30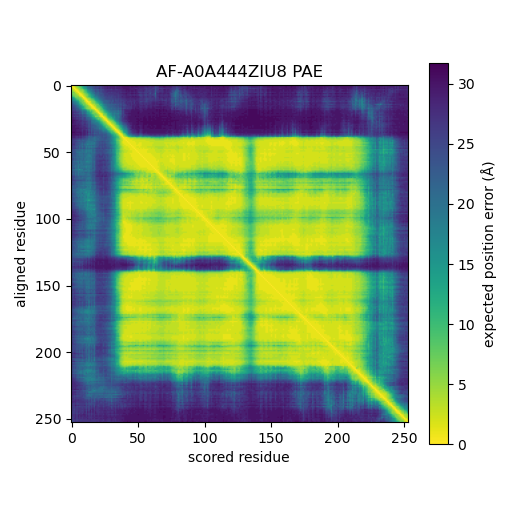.722 9.270 1.00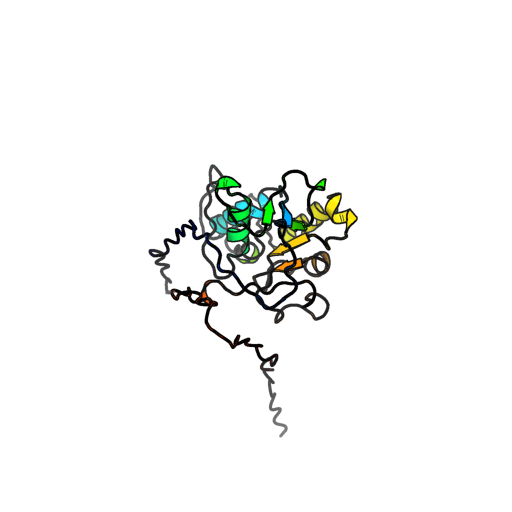 68.06 221 GLU A C 1
ATOM 1711 O O . GLU A 1 221 ? 2.302 -31.801 9.023 1.00 68.06 221 GLU A O 1
ATOM 1716 N N . GLY A 1 222 ? 2.947 -30.276 10.523 1.00 65.25 222 GLY A N 1
ATOM 1717 C CA . GLY A 1 222 ? 2.398 -30.984 11.673 1.00 65.25 222 GLY A CA 1
ATOM 1718 C C . GLY A 1 222 ? 0.920 -30.679 11.905 1.00 65.25 222 GLY A C 1
ATOM 1719 O O . GLY A 1 222 ? 0.385 -29.672 11.446 1.00 65.25 222 GLY A O 1
ATOM 1720 N N . ASP A 1 223 ? 0.271 -31.531 12.693 1.00 59.75 223 ASP A N 1
ATOM 1721 C CA . ASP A 1 223 ? -1.064 -31.254 13.211 1.00 59.75 223 ASP A CA 1
ATOM 1722 C C . ASP A 1 223 ? -0.982 -30.115 14.247 1.00 59.75 223 ASP A C 1
ATOM 1724 O O . ASP A 1 223 ? -0.189 -30.193 15.193 1.00 59.75 223 ASP A O 1
ATOM 1728 N N . LEU A 1 224 ? -1.771 -29.042 14.073 1.00 63.41 224 LEU A N 1
ATOM 1729 C CA . LEU A 1 224 ? -1.755 -27.870 14.967 1.00 63.41 224 LEU A CA 1
ATOM 1730 C C . LEU A 1 224 ? -2.060 -28.264 16.419 1.00 63.41 224 LEU A C 1
ATOM 1732 O O . LEU A 1 224 ? -1.643 -27.554 17.333 1.00 63.41 224 LEU A O 1
ATOM 1736 N N . GLY A 1 225 ? -2.723 -29.413 16.630 1.00 55.81 225 GLY A N 1
ATOM 1737 C CA . GLY A 1 225 ? -2.622 -30.212 17.854 1.00 55.81 225 GLY A CA 1
ATOM 1738 C C . GLY A 1 225 ? -2.822 -29.434 19.157 1.00 55.81 225 GLY A C 1
ATOM 1739 O O . GLY A 1 225 ? -2.170 -29.733 20.160 1.00 55.81 225 GLY A O 1
ATOM 1740 N N . LEU A 1 226 ? -3.689 -28.415 19.142 1.00 60.66 226 LEU A N 1
ATOM 1741 C CA . LEU A 1 226 ? -3.906 -27.497 20.268 1.00 60.66 226 LEU A CA 1
ATOM 1742 C C . LEU A 1 226 ? -4.669 -28.155 21.426 1.00 60.66 226 LEU A C 1
ATOM 1744 O O . LEU A 1 226 ? -4.599 -27.681 22.554 1.00 60.66 226 LEU A O 1
ATOM 1748 N N . GLN A 1 227 ? -5.358 -29.268 21.163 1.00 60.97 227 GLN A N 1
ATOM 1749 C CA . GLN A 1 227 ? -6.338 -29.861 22.077 1.00 60.97 227 GLN A CA 1
ATOM 1750 C C . GLN A 1 227 ? -5.731 -30.461 23.359 1.00 60.97 227 GLN A C 1
ATOM 1752 O O . GLN A 1 227 ? -6.445 -30.631 24.338 1.00 60.97 227 GLN A O 1
ATOM 1757 N N . ASN A 1 228 ? -4.421 -30.752 23.388 1.00 57.53 228 ASN A N 1
ATOM 1758 C CA . ASN A 1 228 ? -3.766 -31.449 24.509 1.00 57.53 228 ASN A CA 1
ATOM 1759 C C . ASN A 1 228 ? -2.478 -30.774 25.017 1.00 57.53 228 ASN A C 1
ATOM 1761 O O . ASN A 1 228 ? -1.683 -31.408 25.713 1.00 57.53 228 ASN A O 1
ATOM 1765 N N . ARG A 1 229 ? -2.220 -29.504 24.671 1.00 60.50 229 ARG A N 1
ATOM 1766 C CA . ARG A 1 229 ? -1.011 -28.795 25.128 1.00 60.50 229 ARG A CA 1
ATOM 1767 C C . ARG A 1 229 ? -1.353 -27.791 26.235 1.00 60.50 229 ARG A C 1
ATOM 1769 O O . ARG A 1 229 ? -1.857 -26.718 25.927 1.00 60.50 229 ARG A O 1
ATOM 1776 N N . PRO A 1 230 ? -1.022 -28.071 27.511 1.00 59.66 230 PRO A N 1
ATOM 1777 C CA . PRO A 1 230 ? -1.294 -27.156 28.625 1.00 59.66 230 PRO A CA 1
ATOM 1778 C C . PRO A 1 230 ? -0.375 -25.923 28.640 1.00 59.66 230 PRO A C 1
ATOM 1780 O O . PRO A 1 230 ? -0.485 -25.075 29.521 1.00 59.66 230 PRO A O 1
ATOM 1783 N N . THR A 1 231 ? 0.585 -25.828 27.714 1.00 57.75 231 THR A N 1
ATOM 1784 C CA . THR A 1 231 ? 1.612 -24.783 27.708 1.00 57.75 231 THR A CA 1
ATOM 1785 C C . THR A 1 231 ? 1.793 -24.229 26.301 1.00 57.75 231 THR A C 1
ATOM 1787 O O . THR A 1 231 ? 2.214 -24.941 25.389 1.00 57.75 231 THR A O 1
ATOM 1790 N N . LEU A 1 232 ? 1.495 -22.939 26.141 1.00 62.84 232 LEU A N 1
ATOM 1791 C CA . LEU A 1 232 ? 1.798 -22.170 24.940 1.00 62.84 232 LEU A CA 1
ATOM 1792 C C . LEU A 1 232 ? 3.215 -21.600 25.058 1.00 62.84 232 LEU A C 1
ATOM 1794 O O . LEU A 1 232 ? 3.518 -20.867 25.999 1.00 62.84 232 LEU A O 1
ATOM 1798 N N . LEU A 1 233 ? 4.083 -21.924 24.100 1.00 53.72 233 LEU A N 1
ATOM 1799 C CA . LEU A 1 233 ? 5.431 -21.366 24.035 1.00 53.72 233 LEU A CA 1
ATOM 1800 C C . LEU A 1 233 ? 5.419 -20.112 23.153 1.00 53.72 233 LEU A C 1
ATOM 1802 O O . LEU A 1 233 ? 5.300 -20.204 21.934 1.00 53.72 233 LEU A O 1
ATOM 1806 N N . PHE A 1 234 ? 5.533 -18.941 23.777 1.00 50.31 234 PHE A N 1
ATOM 1807 C CA . PHE A 1 234 ? 5.639 -17.654 23.091 1.00 50.31 234 PHE A CA 1
ATOM 1808 C C . PHE A 1 234 ? 7.100 -17.199 23.064 1.00 50.31 234 PHE A C 1
ATOM 1810 O O . PHE A 1 234 ? 7.732 -17.049 24.110 1.00 50.31 234 PHE A O 1
ATOM 1817 N N . PHE A 1 235 ? 7.641 -16.960 21.869 1.00 48.91 235 PHE A N 1
ATOM 1818 C CA . PHE A 1 235 ? 8.984 -16.411 21.705 1.00 48.91 235 PHE A CA 1
ATOM 1819 C C . PHE A 1 235 ? 8.908 -14.902 21.486 1.00 48.91 235 PHE A C 1
ATOM 1821 O O . PHE A 1 235 ? 8.466 -14.432 20.441 1.00 48.91 235 PHE A O 1
ATOM 1828 N N . MET A 1 236 ? 9.399 -14.140 22.461 1.00 45.62 236 MET A N 1
ATOM 1829 C CA . MET A 1 236 ? 9.651 -12.712 22.307 1.00 45.62 236 MET A CA 1
ATOM 1830 C C . MET A 1 236 ? 11.090 -12.529 21.817 1.00 45.62 236 MET A C 1
ATOM 1832 O O . MET A 1 236 ? 12.040 -12.816 22.546 1.00 45.62 236 MET A O 1
ATOM 1836 N N . GLY A 1 237 ? 11.269 -12.093 20.569 1.00 45.72 237 GLY A N 1
ATOM 1837 C CA . GLY A 1 237 ? 12.599 -11.798 20.032 1.00 45.72 237 GLY A CA 1
ATOM 1838 C C . GLY A 1 237 ? 13.310 -10.707 20.844 1.00 45.72 237 GLY A C 1
ATOM 1839 O O . GLY A 1 237 ? 12.697 -9.716 21.243 1.00 45.72 237 GLY A O 1
ATOM 1840 N N . ALA A 1 238 ? 14.611 -10.872 21.091 1.00 54.44 238 ALA A N 1
ATOM 1841 C CA . ALA A 1 238 ? 15.419 -9.879 21.797 1.00 54.44 238 ALA A CA 1
ATOM 1842 C C . ALA A 1 238 ? 15.592 -8.590 20.962 1.00 54.44 238 ALA A C 1
ATOM 1844 O O . ALA A 1 238 ? 15.917 -8.646 19.778 1.00 54.44 238 ALA A O 1
ATOM 1845 N N . ARG A 1 239 ? 15.426 -7.417 21.595 1.00 53.38 239 ARG A N 1
ATOM 1846 C CA . ARG A 1 239 ? 15.477 -6.073 20.969 1.00 53.38 239 ARG A CA 1
ATOM 1847 C C . ARG A 1 239 ? 16.895 -5.499 20.781 1.00 53.38 239 ARG A C 1
ATOM 1849 O O . ARG A 1 239 ? 17.041 -4.286 20.672 1.00 53.38 239 ARG A O 1
ATOM 1856 N N . PHE A 1 240 ? 17.949 -6.316 20.766 1.00 48.69 240 PHE A N 1
ATOM 1857 C CA . PHE A 1 240 ? 19.320 -5.798 20.664 1.00 48.69 240 PHE A CA 1
ATOM 1858 C C . PHE A 1 240 ? 19.814 -5.762 19.214 1.00 48.69 240 PHE A C 1
ATOM 1860 O O . PHE A 1 240 ? 19.999 -6.796 18.573 1.00 48.69 240 PHE A O 1
ATOM 1867 N N . ARG A 1 241 ? 20.059 -4.548 18.706 1.00 51.66 241 ARG A N 1
ATOM 1868 C CA . ARG A 1 241 ? 20.763 -4.303 17.441 1.00 51.66 241 ARG A CA 1
ATOM 1869 C C . ARG A 1 241 ? 22.269 -4.380 17.708 1.00 51.66 241 ARG A C 1
ATOM 1871 O O . ARG A 1 241 ? 22.748 -3.795 18.674 1.00 51.66 241 ARG A O 1
ATOM 1878 N N . LYS A 1 242 ? 23.028 -5.086 16.862 1.00 41.62 242 LYS A N 1
ATOM 1879 C CA . LYS A 1 242 ? 24.492 -4.942 16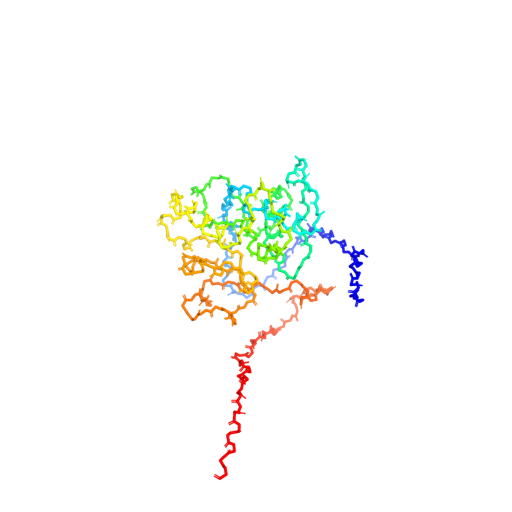.841 1.00 41.62 242 LYS A CA 1
ATOM 1880 C C . LYS A 1 242 ? 24.816 -3.537 16.327 1.00 41.62 242 LYS A C 1
ATOM 1882 O O . LYS A 1 242 ? 24.679 -3.279 15.134 1.00 41.62 242 LYS A O 1
ATOM 1887 N N . GLU A 1 243 ? 25.210 -2.643 17.223 1.00 44.66 24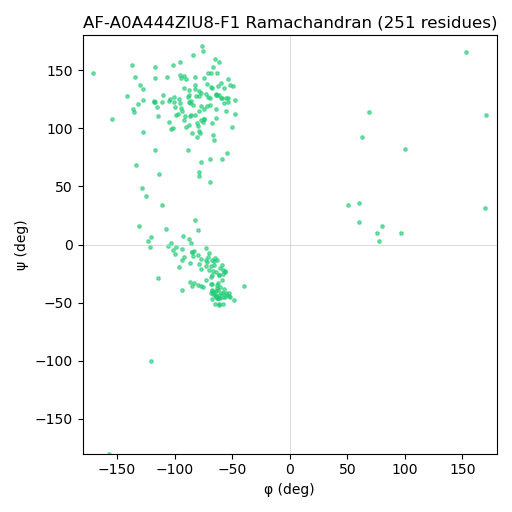3 GLU A N 1
ATOM 1888 C CA . GLU A 1 243 ? 25.924 -1.413 16.877 1.00 44.66 243 GLU A CA 1
ATOM 1889 C C . GLU A 1 243 ? 27.278 -1.831 16.276 1.00 44.66 243 GLU A C 1
ATOM 1891 O O . GLU A 1 243 ? 28.086 -2.480 16.945 1.00 44.66 243 GLU A O 1
ATOM 1896 N N . VAL A 1 244 ? 27.529 -1.523 15.001 1.00 44.72 244 VAL A N 1
ATOM 1897 C CA . VAL A 1 244 ? 28.883 -1.629 14.437 1.00 44.72 244 VAL A CA 1
ATOM 1898 C C . VAL A 1 244 ? 29.625 -0.366 14.859 1.00 44.72 244 VAL A C 1
ATOM 1900 O O . VAL A 1 244 ? 29.527 0.671 14.211 1.00 44.72 244 VAL A O 1
ATOM 1903 N N . ILE A 1 245 ? 30.332 -0.443 15.985 1.00 37.75 245 ILE A N 1
ATOM 1904 C CA . ILE A 1 245 ? 31.232 0.619 16.437 1.00 37.75 245 ILE A CA 1
ATOM 1905 C C . ILE A 1 245 ? 32.482 0.573 15.549 1.00 37.75 245 ILE A C 1
ATOM 1907 O O . ILE A 1 245 ? 33.301 -0.338 15.666 1.00 37.75 245 ILE A O 1
ATOM 1911 N N . PHE A 1 246 ? 32.641 1.556 14.662 1.00 34.97 246 PHE A N 1
ATOM 1912 C CA . PHE A 1 246 ? 33.922 1.820 14.009 1.00 34.97 246 PHE A CA 1
ATOM 1913 C C . PHE A 1 246 ? 34.851 2.513 15.012 1.00 34.97 246 PHE A C 1
ATOM 1915 O O . PHE A 1 246 ? 34.702 3.701 15.292 1.00 34.97 246 PHE A O 1
ATOM 1922 N N . PHE A 1 247 ? 35.832 1.786 15.548 1.00 33.91 247 PHE A N 1
ATOM 1923 C CA . PHE A 1 247 ? 36.984 2.413 16.194 1.00 33.91 247 PHE A CA 1
ATOM 1924 C C . PHE A 1 247 ? 37.934 2.928 15.107 1.00 33.91 247 PHE A C 1
ATOM 1926 O O . PHE A 1 247 ? 38.622 2.150 14.449 1.00 33.91 247 PHE A O 1
ATOM 1933 N N . SER A 1 248 ? 37.980 4.248 14.922 1.00 34.09 248 SER A N 1
ATOM 1934 C CA . SER A 1 248 ? 39.106 4.903 14.256 1.00 34.09 248 SER A CA 1
ATOM 1935 C C . SER A 1 248 ? 40.279 4.928 15.235 1.00 34.09 248 SER A C 1
ATOM 1937 O O . SER A 1 248 ? 40.250 5.654 16.230 1.00 34.09 248 SER A O 1
ATOM 1939 N N . ILE A 1 249 ? 41.302 4.111 14.985 1.00 40.22 249 ILE A N 1
ATOM 1940 C CA . ILE A 1 249 ? 42.590 4.238 15.669 1.00 40.22 249 ILE A CA 1
ATOM 1941 C C . ILE A 1 249 ? 43.323 5.406 15.007 1.00 40.22 249 ILE A C 1
ATOM 1943 O O . ILE A 1 249 ? 43.971 5.251 13.973 1.00 40.22 249 ILE A O 1
ATOM 1947 N N . GLN A 1 250 ? 43.215 6.594 15.596 1.00 38.19 250 GLN A N 1
ATOM 1948 C CA . GLN A 1 250 ? 44.137 7.685 15.302 1.00 38.19 250 GLN A CA 1
ATOM 1949 C C . GLN A 1 250 ? 45.431 7.434 16.078 1.00 38.19 250 GLN A C 1
ATOM 1951 O O . GLN A 1 250 ? 45.539 7.758 17.259 1.00 38.19 250 GLN A O 1
ATOM 1956 N N . ASN A 1 251 ? 46.424 6.854 15.401 1.00 37.00 251 ASN A N 1
ATOM 1957 C CA . ASN A 1 251 ? 47.805 6.906 15.867 1.00 37.00 251 ASN A CA 1
ATOM 1958 C C . ASN A 1 251 ? 48.259 8.371 15.844 1.00 37.00 251 ASN A C 1
ATOM 1960 O O . ASN A 1 251 ? 48.456 8.945 14.772 1.00 37.00 251 ASN A O 1
ATOM 1964 N N . ARG A 1 252 ? 48.431 8.980 17.020 1.00 38.72 252 ARG A N 1
ATOM 1965 C CA . ARG A 1 252 ? 49.331 10.127 17.165 1.00 38.72 252 ARG A CA 1
ATOM 1966 C C . ARG A 1 252 ? 50.737 9.584 17.403 1.00 38.72 252 ARG A C 1
ATOM 1968 O O . ARG A 1 252 ? 50.923 8.787 18.320 1.00 38.72 252 ARG A O 1
ATOM 1975 N N . MET A 1 253 ? 51.674 9.992 16.547 1.00 37.97 253 MET A N 1
ATOM 1976 C CA . MET A 1 253 ? 53.101 10.021 16.885 1.00 37.97 253 MET A CA 1
ATOM 1977 C C . MET A 1 253 ? 53.353 11.050 17.984 1.00 37.97 253 MET A C 1
ATOM 1979 O O . MET A 1 253 ? 52.612 12.063 18.009 1.00 37.97 253 MET A O 1
#

Radius of gyration: 22.42 Å; Cα contacts (8 Å, |Δi|>4): 257; chains: 1; bounding box: 73×45×58 Å

Organism: Arachis hypogaea (NCBI:txid3818)

Sequence (253 aa):
MPESESDDNSGFDMTVNFASASQPCSDAAAIATADSSSSAIKVYMYDLPIRFTYGVIAARSASRGGGTPENLTSLSYPGHQHMGEWFLFLDMNRPESDRIGSPVTRVMDPEEAELFYVPFFSSLSQLVSTSQQGDGSEAAYSDEETQEALVEWLEGQKYWQRNGGRDHVFTAADPKSLLHVMDKVKNSVLLVVGFGRLRGDQGSLVKDVVVPYPHRLRTYEGDLGLQNRPTLLFFMGARFRKEVIFFSIQNRM

Secondary structure (DSSP, 8-state):
--------------------------------------PPEEEEEP---GGGTHHHHHHHHHTTTPPPPS-GGGPPPPP-TTTHHHHHHHHHHS-GGG-TT-SEEEESSGGG-SEEEE---HHHHTTS-STT--SSSS----HHHHHHHHHHHHHTSHHHHHHTTTTEEEEE-STTTTTTTHHHHTTSEEEES-GGGS-TTT--TTT-EE---GGGSPP--S---GGG-S-----------------------

Solvent-accessible surface area (backbone atoms only — not comparable to full-atom values): 16486 Å² total; per-residue (Å²): 137,83,86,80,85,79,87,83,86,84,84,86,86,85,89,83,86,90,77,87,88,89,87,89,86,89,88,87,75,89,64,83,72,69,86,61,79,67,71,46,47,32,28,17,66,60,90,65,65,55,66,43,38,46,42,37,47,50,50,36,38,41,38,70,75,40,75,89,68,95,54,55,86,77,59,74,80,79,90,64,78,50,50,63,49,56,55,52,50,50,58,69,69,49,60,70,88,78,46,75,87,46,72,56,38,76,40,90,51,66,90,69,35,71,31,36,39,50,69,43,42,30,44,58,36,73,68,38,48,66,88,64,62,69,99,74,93,69,85,72,79,48,53,59,59,52,45,49,52,50,50,57,57,43,66,71,33,71,73,32,61,74,56,64,33,48,50,29,38,38,50,34,50,30,91,62,21,50,62,86,39,38,88,80,52,36,62,26,28,36,35,20,56,58,67,90,76,46,54,86,87,47,49,47,89,87,65,38,44,73,48,76,47,64,90,76,54,74,84,77,88,66,77,83,69,67,91,80,56,98,69,84,90,80,85,80,82,82,91,77,75,86,76,84,79,82,80,80,82,79,83,75,131